Protein AF-A0A5W3ERK3-F1 (afdb_monomer)

Structure (mmCIF, N/CA/C/O backbone):
data_AF-A0A5W3ERK3-F1
#
_entry.id   AF-A0A5W3ERK3-F1
#
loop_
_atom_site.group_PDB
_atom_site.id
_atom_site.type_symbol
_atom_site.label_atom_id
_atom_site.label_alt_id
_atom_site.label_comp_id
_atom_site.label_asym_id
_atom_site.label_entity_id
_atom_site.label_seq_id
_atom_site.pdbx_PDB_ins_code
_atom_site.Cartn_x
_atom_site.Cartn_y
_atom_site.Cartn_z
_atom_site.occupancy
_atom_site.B_iso_or_equiv
_atom_site.auth_seq_id
_atom_site.auth_comp_id
_atom_site.auth_asym_id
_atom_site.auth_atom_id
_atom_site.pdbx_PDB_model_num
ATOM 1 N N . MET A 1 1 ? 2.664 -11.816 -20.663 1.00 46.38 1 MET A N 1
ATOM 2 C CA . MET A 1 1 ? 1.743 -10.684 -20.434 1.00 46.38 1 MET A CA 1
ATOM 3 C C . MET A 1 1 ? 2.120 -10.122 -19.079 1.00 46.38 1 MET A C 1
ATOM 5 O O . MET A 1 1 ? 1.835 -10.766 -18.084 1.00 46.38 1 MET A O 1
ATOM 9 N N . TYR A 1 2 ? 2.881 -9.030 -19.056 1.00 51.84 2 TYR A N 1
ATOM 10 C CA . TYR A 1 2 ? 3.338 -8.398 -17.817 1.00 51.84 2 TYR A CA 1
ATOM 11 C C . TYR A 1 2 ? 2.141 -7.726 -17.159 1.00 51.84 2 TYR A C 1
ATOM 13 O O . TYR A 1 2 ? 1.467 -6.927 -17.815 1.00 51.84 2 TYR A O 1
ATOM 21 N N . SER A 1 3 ? 1.826 -8.111 -15.928 1.00 57.41 3 SER A N 1
ATOM 22 C CA . SER A 1 3 ? 0.655 -7.596 -15.236 1.00 57.41 3 SER A CA 1
ATOM 23 C C . SER A 1 3 ? 0.984 -7.302 -13.787 1.00 57.41 3 SER A C 1
ATOM 25 O O . SER A 1 3 ? 1.585 -8.114 -13.093 1.00 57.41 3 SER A O 1
ATOM 27 N N . ILE A 1 4 ? 0.499 -6.154 -13.339 1.00 63.06 4 ILE A N 1
ATOM 28 C CA . ILE A 1 4 ? 0.464 -5.674 -11.954 1.00 63.06 4 ILE A CA 1
ATOM 29 C C . ILE A 1 4 ? -0.398 -6.586 -11.035 1.00 63.06 4 ILE A C 1
ATOM 31 O O . ILE A 1 4 ? -0.715 -6.223 -9.908 1.00 63.06 4 ILE A O 1
ATOM 35 N N . THR A 1 5 ? -0.833 -7.763 -11.501 1.00 55.50 5 THR A N 1
ATOM 36 C CA . THR A 1 5 ? -1.822 -8.623 -10.828 1.00 55.50 5 THR A CA 1
ATOM 37 C C . THR A 1 5 ? -1.377 -9.040 -9.426 1.00 55.50 5 THR A C 1
ATOM 39 O O . THR A 1 5 ? -2.213 -9.133 -8.527 1.00 55.50 5 THR A O 1
ATOM 42 N N . ASP A 1 6 ? -0.072 -9.243 -9.234 1.00 53.72 6 ASP A N 1
ATOM 43 C CA . ASP A 1 6 ? 0.513 -9.672 -7.957 1.00 53.72 6 ASP A CA 1
ATOM 44 C C . ASP A 1 6 ? 0.794 -8.486 -7.013 1.00 53.72 6 ASP A C 1
ATOM 46 O O . ASP A 1 6 ? 0.866 -8.655 -5.799 1.00 53.72 6 ASP A O 1
ATOM 50 N N . PHE A 1 7 ? 0.853 -7.260 -7.548 1.00 53.44 7 PHE A N 1
ATOM 51 C CA . PHE A 1 7 ? 1.154 -6.025 -6.808 1.00 53.44 7 PHE A CA 1
ATOM 52 C C . PHE A 1 7 ? 0.027 -5.585 -5.865 1.00 53.44 7 PHE A C 1
ATOM 54 O O . PHE A 1 7 ? 0.274 -4.869 -4.894 1.00 53.44 7 PHE A O 1
ATOM 61 N N . ILE A 1 8 ? -1.218 -5.987 -6.136 1.00 53.78 8 ILE A N 1
ATOM 62 C CA . ILE A 1 8 ? -2.397 -5.439 -5.445 1.00 53.78 8 ILE A CA 1
ATOM 63 C C . ILE A 1 8 ? -3.339 -6.491 -4.893 1.00 53.78 8 ILE A C 1
ATOM 65 O O . ILE A 1 8 ? -4.103 -6.188 -3.972 1.00 53.78 8 ILE A O 1
ATOM 69 N N . LYS A 1 9 ? -3.291 -7.725 -5.396 1.00 54.06 9 LYS A N 1
ATOM 70 C CA . LYS A 1 9 ? -4.244 -8.722 -4.937 1.00 54.06 9 LYS A CA 1
ATOM 71 C C . LYS A 1 9 ? -4.022 -9.074 -3.473 1.00 54.06 9 LYS A C 1
ATOM 73 O O . LYS A 1 9 ? -2.922 -9.109 -2.920 1.00 54.06 9 LYS A O 1
ATOM 78 N N . ASN A 1 10 ? -5.157 -9.247 -2.828 1.00 54.84 10 ASN A N 1
ATOM 79 C CA . ASN A 1 10 ? -5.267 -9.814 -1.512 1.00 54.84 10 ASN A CA 1
ATOM 80 C C . ASN A 1 10 ? -4.832 -11.274 -1.626 1.00 54.84 10 ASN A C 1
ATOM 82 O O . ASN A 1 10 ? -5.416 -12.029 -2.402 1.00 54.84 10 ASN A O 1
ATOM 86 N N . ALA A 1 11 ? -3.740 -11.619 -0.957 1.00 55.81 11 ALA A N 1
ATOM 87 C CA . ALA A 1 11 ? -3.369 -13.007 -0.793 1.00 55.81 11 ALA A CA 1
ATOM 88 C C . ALA A 1 11 ? -4.013 -13.490 0.503 1.00 55.81 11 ALA A C 1
ATOM 90 O O . ALA A 1 11 ? -3.927 -12.792 1.524 1.00 55.81 11 ALA A O 1
ATOM 91 N N . ASP A 1 12 ? -4.612 -14.679 0.448 1.00 62.78 12 ASP A N 1
ATOM 92 C CA . ASP A 1 12 ? -5.021 -15.404 1.643 1.00 62.78 12 ASP A CA 1
ATOM 93 C C . ASP A 1 12 ? -3.799 -15.510 2.556 1.00 62.78 12 ASP A C 1
ATOM 95 O O . ASP A 1 12 ? -2.796 -16.153 2.226 1.00 62.78 12 ASP A O 1
ATOM 99 N N . PHE A 1 13 ? -3.847 -14.803 3.682 1.00 67.31 13 PHE A N 1
ATOM 100 C CA . PHE A 1 13 ? -2.730 -14.768 4.607 1.00 67.31 13 PHE A CA 1
ATOM 101 C C . PHE A 1 13 ? -2.932 -15.860 5.643 1.00 67.31 13 PHE A C 1
ATOM 103 O O . PHE A 1 13 ? -3.760 -15.739 6.546 1.00 67.31 13 PHE A O 1
ATOM 110 N N . LEU A 1 14 ? -2.171 -16.942 5.505 1.00 69.81 14 LEU A N 1
ATOM 111 C CA . LEU A 1 14 ? -2.187 -18.024 6.477 1.00 69.81 14 LEU A CA 1
ATOM 112 C C . LEU A 1 14 ? -1.533 -17.545 7.772 1.00 69.81 14 LEU A C 1
ATOM 114 O O . LEU A 1 14 ? -0.328 -17.295 7.825 1.00 69.81 14 LEU A O 1
ATOM 118 N N . LEU A 1 15 ? -2.348 -17.412 8.816 1.00 74.75 15 LEU A N 1
ATOM 119 C CA . LEU A 1 15 ? -1.872 -17.049 10.140 1.00 74.75 15 LEU A CA 1
ATOM 120 C C . LEU A 1 15 ? -1.020 -18.189 10.730 1.00 74.75 15 LEU A C 1
ATOM 122 O O . LEU A 1 15 ? -1.489 -19.330 10.782 1.00 74.75 15 LEU A O 1
ATOM 126 N N . PRO A 1 16 ? 0.209 -17.902 11.197 1.00 77.50 16 PRO A N 1
ATOM 127 C CA . PRO A 1 16 ? 1.010 -18.834 11.985 1.00 77.50 16 PRO A CA 1
ATOM 128 C C . PRO A 1 16 ? 0.266 -19.288 13.243 1.00 77.50 16 PRO A C 1
ATOM 130 O O . PRO A 1 16 ? -0.609 -18.586 13.745 1.00 77.50 16 PRO A O 1
ATOM 133 N N . SER A 1 17 ? 0.613 -20.447 13.796 1.00 77.19 17 SER A N 1
ATOM 134 C CA . SER A 1 17 ? -0.048 -20.985 14.997 1.00 77.19 17 SER A CA 1
ATOM 135 C C . SER A 1 17 ? 0.172 -20.153 16.270 1.00 77.19 17 SER A C 1
ATOM 137 O O . SER A 1 17 ? -0.597 -20.281 17.215 1.00 77.19 17 SER A O 1
ATOM 139 N N . ASP A 1 18 ? 1.209 -19.321 16.304 1.00 80.38 18 ASP A N 1
ATOM 140 C CA . ASP A 1 18 ? 1.689 -18.527 17.443 1.00 80.38 18 ASP A CA 1
ATOM 141 C C . ASP A 1 18 ? 1.282 -17.041 17.386 1.00 80.38 18 ASP A C 1
ATOM 143 O O . ASP A 1 18 ? 1.867 -16.195 18.062 1.00 80.38 18 ASP A O 1
ATOM 147 N N . HIS A 1 19 ? 0.247 -16.716 16.608 1.00 83.69 19 HIS A N 1
ATOM 148 C CA . HIS A 1 19 ? -0.245 -15.349 16.465 1.00 83.69 19 HIS A CA 1
ATOM 149 C C . HIS A 1 19 ? -1.108 -14.871 17.649 1.00 83.69 19 HIS A C 1
ATOM 151 O O . HIS A 1 19 ? -1.789 -15.647 18.318 1.00 83.69 19 HIS A O 1
ATOM 157 N N . GLU A 1 20 ? -1.154 -13.553 17.855 1.00 85.00 20 GLU A N 1
ATOM 158 C CA . GLU A 1 20 ? -2.047 -12.887 18.807 1.00 85.00 20 GLU A CA 1
ATOM 159 C C . GLU A 1 20 ? -2.922 -11.850 18.096 1.00 85.00 20 GLU A C 1
ATOM 161 O O . GLU A 1 20 ? -2.415 -10.955 17.419 1.00 85.00 20 GLU A O 1
ATOM 166 N N . VAL A 1 21 ? -4.242 -11.927 18.285 1.00 85.75 21 VAL A N 1
ATOM 167 C CA . VAL A 1 21 ? -5.180 -10.891 17.827 1.00 85.75 21 VAL A CA 1
ATOM 168 C C . VAL A 1 21 ? -5.218 -9.767 18.860 1.00 85.75 21 VAL A C 1
ATOM 170 O O . VAL A 1 21 ? -5.701 -9.959 19.971 1.00 85.75 21 VAL A O 1
ATOM 173 N N . LEU A 1 22 ? -4.727 -8.585 18.490 1.00 83.25 22 LEU A N 1
ATOM 174 C CA . LEU A 1 22 ? -4.632 -7.435 19.398 1.00 83.25 22 LEU A CA 1
ATOM 175 C C . LEU A 1 22 ? -5.929 -6.626 19.458 1.00 83.25 22 LEU A C 1
ATOM 177 O O . LEU A 1 22 ? -6.299 -6.087 20.497 1.00 83.25 22 LEU A O 1
ATOM 181 N N . ALA A 1 23 ? -6.611 -6.520 18.322 1.00 84.25 23 ALA A N 1
ATOM 182 C CA . ALA A 1 23 ? -7.907 -5.876 18.199 1.00 84.25 23 ALA A CA 1
ATOM 183 C C . ALA A 1 23 ? -8.637 -6.448 16.985 1.00 84.25 23 ALA A C 1
ATOM 185 O O . ALA A 1 23 ? -8.012 -6.823 15.991 1.00 84.25 23 ALA A O 1
ATOM 186 N N . SER A 1 24 ? -9.963 -6.468 17.056 1.00 87.31 24 SER A N 1
ATOM 187 C CA . SER A 1 24 ? -10.825 -6.840 15.939 1.00 87.31 24 SER A CA 1
ATOM 188 C C . SER A 1 24 ? -12.071 -5.964 15.882 1.00 87.31 24 SER A C 1
ATOM 190 O O . SER A 1 24 ? -12.480 -5.356 16.878 1.00 87.31 24 SER A O 1
ATOM 192 N N . ASP A 1 25 ? -12.671 -5.877 14.704 1.00 82.25 25 ASP A N 1
ATOM 193 C CA . ASP A 1 25 ? -13.931 -5.214 14.432 1.00 82.25 25 ASP A CA 1
ATOM 194 C C . ASP A 1 25 ? -14.915 -6.210 13.795 1.00 82.25 25 ASP A C 1
ATOM 196 O O . ASP A 1 25 ? -14.694 -6.655 12.669 1.00 82.25 25 ASP A O 1
ATOM 200 N N . PRO A 1 26 ? -16.005 -6.577 14.493 1.00 75.56 26 PRO A N 1
ATOM 201 C CA . PRO A 1 26 ? -16.922 -7.611 14.019 1.00 75.56 26 PRO A CA 1
ATOM 202 C C . PRO A 1 26 ? -17.819 -7.151 12.863 1.00 75.56 26 PRO A C 1
ATOM 204 O O . PRO A 1 26 ? -18.415 -7.990 12.198 1.00 75.56 26 PRO A O 1
ATOM 207 N N . LEU A 1 27 ? -17.948 -5.840 12.625 1.00 75.44 27 LEU A N 1
ATOM 208 C CA . LEU A 1 27 ? -18.780 -5.309 11.543 1.00 75.44 27 LEU A CA 1
ATOM 209 C C . LEU A 1 27 ? -18.130 -5.539 10.173 1.00 75.44 27 LEU A C 1
ATOM 211 O O . LEU A 1 27 ? -18.826 -5.733 9.181 1.00 75.44 27 LEU A O 1
ATOM 215 N N . THR A 1 28 ? -16.802 -5.494 10.129 1.00 73.25 28 THR A N 1
ATOM 216 C CA . THR A 1 28 ? -16.007 -5.524 8.893 1.00 73.25 28 THR A CA 1
ATOM 217 C C . THR A 1 28 ? -15.089 -6.737 8.791 1.00 73.25 28 THR A C 1
ATOM 219 O O . THR A 1 28 ? -14.350 -6.855 7.817 1.00 73.25 28 THR A O 1
ATOM 222 N N . ASP A 1 29 ? -15.106 -7.608 9.805 1.00 82.19 29 ASP A N 1
ATOM 223 C CA . ASP A 1 29 ? -14.135 -8.692 9.990 1.00 82.19 29 ASP A CA 1
ATOM 224 C C . ASP A 1 29 ? -12.680 -8.197 9.865 1.00 82.19 29 ASP A C 1
ATOM 226 O O . ASP A 1 29 ? -11.800 -8.859 9.311 1.00 82.19 29 ASP A O 1
ATOM 230 N N . ALA A 1 30 ? -12.437 -6.965 10.326 1.00 83.25 30 ALA A N 1
ATOM 231 C CA . ALA A 1 30 ? -11.112 -6.372 10.343 1.00 83.25 30 ALA A CA 1
ATOM 232 C C . 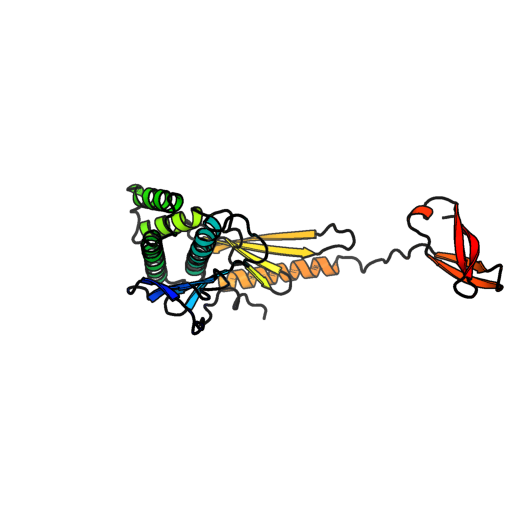ALA A 1 30 ? -10.394 -6.759 11.634 1.00 83.25 30 ALA A C 1
ATOM 234 O O . ALA A 1 30 ? -10.952 -6.641 12.722 1.00 83.25 30 ALA A O 1
ATOM 235 N N . ALA A 1 31 ? -9.140 -7.180 11.546 1.00 84.81 31 ALA A N 1
ATOM 236 C CA . ALA A 1 31 ? -8.340 -7.545 12.704 1.00 84.81 31 ALA A CA 1
ATOM 237 C C . ALA A 1 31 ? -6.901 -7.074 12.545 1.00 84.81 31 ALA A C 1
ATOM 239 O O . ALA A 1 31 ? -6.377 -6.985 11.436 1.00 84.81 31 ALA A O 1
ATOM 240 N N . ILE A 1 32 ? -6.244 -6.800 13.666 1.00 82.94 32 ILE A N 1
ATOM 241 C CA . ILE A 1 32 ? -4.799 -6.611 13.707 1.00 82.94 32 ILE A CA 1
ATOM 242 C C . ILE A 1 32 ? -4.168 -7.716 14.523 1.00 82.94 32 ILE A C 1
ATOM 244 O O . ILE A 1 32 ? -4.570 -8.004 15.653 1.00 82.94 32 ILE A O 1
ATOM 248 N N . VAL A 1 33 ? -3.186 -8.350 13.907 1.00 85.06 33 VAL A N 1
ATOM 249 C CA . VAL A 1 33 ? -2.579 -9.570 14.405 1.00 85.06 33 VAL A CA 1
ATOM 250 C C . VAL A 1 33 ? -1.082 -9.356 14.549 1.00 85.06 33 VAL A C 1
ATOM 252 O O . VAL A 1 33 ? -0.443 -8.805 13.654 1.00 85.06 33 VAL A O 1
ATOM 255 N N . GLN A 1 34 ? -0.523 -9.792 15.671 1.00 83.12 34 GLN A N 1
ATOM 256 C CA . GLN A 1 34 ? 0.913 -9.905 15.885 1.00 83.12 34 GLN A CA 1
ATOM 257 C C . GLN A 1 34 ? 1.345 -11.347 15.581 1.00 83.12 34 GLN A C 1
ATOM 259 O O . GLN A 1 34 ? 0.763 -12.274 16.135 1.00 83.12 34 GLN A O 1
ATOM 264 N N . LEU A 1 35 ? 2.328 -11.546 14.693 1.00 76.12 35 LEU A N 1
ATOM 265 C CA . LEU A 1 35 ? 2.707 -12.891 14.211 1.00 76.12 35 LEU A CA 1
ATOM 266 C C . LEU A 1 35 ? 3.769 -13.607 15.051 1.00 76.12 35 LEU A C 1
ATOM 268 O O . LEU A 1 35 ? 3.880 -14.817 14.947 1.00 76.12 35 LEU A O 1
ATOM 272 N N . ASP A 1 36 ? 4.572 -12.875 15.819 1.00 70.75 36 ASP A N 1
ATOM 273 C CA . ASP A 1 36 ? 5.649 -13.431 16.641 1.00 70.75 36 ASP A CA 1
ATOM 274 C C . ASP A 1 36 ? 5.751 -12.582 17.917 1.00 70.75 36 ASP A C 1
ATOM 276 O O . ASP A 1 36 ? 5.974 -11.363 17.871 1.00 70.75 36 ASP A O 1
ATOM 280 N N . ARG A 1 37 ? 5.490 -13.199 19.072 1.00 62.81 37 ARG A N 1
ATOM 281 C CA . ARG A 1 37 ? 5.573 -12.516 20.372 1.00 62.81 37 ARG A CA 1
ATOM 282 C C . ARG A 1 37 ? 7.015 -12.291 20.822 1.00 62.81 37 ARG A C 1
ATOM 284 O O . ARG A 1 37 ? 7.266 -11.310 21.521 1.00 62.81 37 ARG A O 1
ATOM 291 N N . ASP A 1 38 ? 7.945 -13.136 20.383 1.00 58.03 38 ASP A N 1
ATOM 292 C CA . ASP A 1 38 ? 9.239 -13.309 21.038 1.00 58.03 38 ASP A CA 1
ATOM 293 C C . ASP A 1 38 ? 10.419 -12.734 20.242 1.00 58.03 38 ASP A C 1
ATOM 295 O O . ASP A 1 38 ? 11.439 -12.406 20.851 1.00 58.03 38 ASP A O 1
ATOM 299 N N . LYS A 1 39 ? 10.332 -12.590 18.905 1.00 51.41 39 LYS A N 1
ATOM 300 C CA . LYS A 1 39 ? 11.511 -12.192 18.096 1.00 51.41 39 LYS A CA 1
ATOM 301 C C . LYS A 1 39 ? 11.284 -11.157 16.999 1.00 51.41 39 LYS A C 1
ATOM 303 O O . LYS A 1 39 ? 12.241 -10.483 16.617 1.00 51.41 39 LYS A O 1
ATOM 308 N N . ARG A 1 40 ? 10.063 -10.969 16.489 1.00 57.16 40 ARG A N 1
ATOM 309 C CA . ARG A 1 40 ? 9.784 -9.964 15.445 1.00 57.16 40 ARG A CA 1
ATOM 310 C C . ARG A 1 40 ? 8.482 -9.230 15.702 1.00 57.16 40 ARG A C 1
ATOM 312 O O . ARG A 1 40 ? 7.419 -9.827 15.799 1.00 57.16 40 ARG A O 1
ATOM 319 N N . ARG A 1 41 ? 8.542 -7.896 15.711 1.00 66.25 41 ARG A N 1
ATOM 320 C CA . ARG A 1 41 ? 7.360 -7.020 15.782 1.00 66.25 41 ARG A CA 1
ATOM 321 C C . ARG A 1 41 ? 6.663 -6.965 14.428 1.00 66.25 41 ARG A C 1
ATOM 323 O O . ARG A 1 41 ? 6.672 -5.934 13.758 1.00 66.25 41 ARG A O 1
ATOM 330 N N . THR A 1 42 ? 6.120 -8.106 14.020 1.00 73.19 42 THR A N 1
ATOM 331 C CA . THR A 1 42 ? 5.416 -8.246 12.754 1.00 73.19 42 THR A CA 1
ATOM 332 C C . THR A 1 42 ? 3.927 -8.099 12.989 1.00 73.19 42 THR A C 1
ATOM 334 O O . THR A 1 42 ? 3.332 -8.919 13.688 1.00 73.19 42 THR A O 1
ATOM 337 N N . TYR A 1 43 ? 3.343 -7.057 12.405 1.00 78.12 43 TYR A N 1
ATOM 338 C CA . TYR A 1 43 ? 1.915 -6.776 12.494 1.00 78.12 43 TYR A CA 1
ATOM 339 C C . TYR A 1 43 ? 1.261 -6.960 11.136 1.00 78.12 43 TYR A C 1
ATOM 341 O O . TYR A 1 43 ? 1.790 -6.497 10.121 1.00 78.12 43 TYR A O 1
ATOM 349 N N . VAL A 1 44 ? 0.090 -7.589 11.146 1.00 78.69 44 VAL A N 1
ATOM 350 C CA . VAL A 1 44 ? -0.757 -7.770 9.971 1.00 78.69 44 VAL A CA 1
ATOM 351 C C . VAL A 1 44 ? -2.108 -7.143 10.227 1.00 78.69 44 VAL A C 1
ATOM 353 O O . VAL A 1 44 ? -2.716 -7.407 11.259 1.00 78.69 44 VAL A O 1
ATOM 356 N N . VAL A 1 45 ? -2.590 -6.348 9.280 1.00 79.69 45 VAL A N 1
ATOM 357 C CA . VAL A 1 45 ? -3.990 -5.929 9.232 1.00 79.69 45 VAL A CA 1
ATOM 358 C C . VAL A 1 45 ? -4.718 -6.847 8.266 1.00 79.69 45 VAL A C 1
ATOM 360 O O . VAL A 1 45 ? -4.402 -6.881 7.073 1.00 79.69 45 VAL A O 1
ATOM 363 N N . LEU A 1 46 ? -5.674 -7.587 8.809 1.00 81.62 46 LEU A N 1
ATOM 364 C CA . LEU A 1 46 ? -6.587 -8.447 8.082 1.00 81.62 46 LEU A CA 1
ATOM 365 C C . LEU A 1 46 ? -7.938 -7.755 7.932 1.00 81.62 46 LEU A C 1
ATOM 367 O O . LEU A 1 46 ? -8.360 -7.042 8.838 1.00 81.62 46 LEU A O 1
ATOM 371 N N . VAL A 1 47 ? -8.611 -7.975 6.809 1.00 79.44 47 VAL A N 1
ATOM 372 C CA . VAL A 1 47 ? -10.025 -7.627 6.611 1.00 79.44 47 VAL A CA 1
ATOM 373 C C . VAL A 1 47 ? -10.657 -8.748 5.800 1.00 79.44 47 VAL A C 1
ATOM 375 O O . VAL A 1 47 ? -10.141 -9.064 4.728 1.00 79.44 47 VAL A O 1
ATOM 378 N N . GLU A 1 48 ? -11.732 -9.364 6.295 1.00 79.38 48 GLU A N 1
ATOM 379 C CA . GLU A 1 48 ? -12.372 -10.526 5.647 1.00 79.38 48 GLU A CA 1
ATOM 380 C C . GLU A 1 48 ? -11.354 -11.657 5.351 1.00 79.38 48 GLU A C 1
ATOM 382 O O . GLU A 1 48 ? -11.316 -12.221 4.256 1.00 79.38 48 GLU A O 1
ATOM 387 N N . GLY A 1 49 ? -10.441 -11.926 6.294 1.00 71.56 49 GLY A N 1
ATOM 388 C CA . GLY A 1 49 ? -9.372 -12.931 6.153 1.00 71.56 49 GLY A CA 1
ATOM 389 C C . GLY A 1 49 ? -8.220 -12.570 5.197 1.00 71.56 49 GLY A C 1
ATOM 390 O O . GLY A 1 49 ? -7.269 -13.338 5.062 1.00 71.56 49 GLY A O 1
ATOM 391 N N . GLN A 1 50 ? -8.258 -11.399 4.559 1.00 77.50 50 GLN A N 1
ATOM 392 C CA . GLN A 1 50 ? -7.251 -10.957 3.591 1.00 77.50 50 GLN A CA 1
ATOM 393 C C . GLN A 1 50 ? -6.230 -10.000 4.206 1.00 77.50 50 GLN A C 1
ATOM 395 O O . GLN A 1 50 ? -6.609 -9.091 4.942 1.00 77.50 50 GLN A O 1
ATOM 400 N N . SER A 1 51 ? -4.945 -10.123 3.852 1.00 77.31 51 SER A N 1
ATOM 401 C CA . SER A 1 51 ? -3.916 -9.176 4.312 1.00 77.31 51 SER A CA 1
ATOM 402 C C . SER A 1 51 ? -3.901 -7.878 3.503 1.00 77.31 51 SER A C 1
ATOM 404 O O . SER A 1 51 ? -3.598 -7.851 2.300 1.00 77.31 51 SER A O 1
ATOM 406 N N . TYR A 1 52 ? -4.173 -6.775 4.204 1.00 70.62 52 TYR A N 1
ATOM 407 C CA . TYR A 1 52 ? -4.138 -5.422 3.655 1.00 70.62 52 TYR A CA 1
ATOM 408 C C . TYR A 1 52 ? -2.901 -4.628 4.080 1.00 70.62 52 TYR A C 1
ATOM 410 O O . TYR A 1 52 ? -2.483 -3.721 3.364 1.00 70.62 52 TYR A O 1
ATOM 418 N N . GLY A 1 53 ? -2.269 -4.982 5.196 1.00 67.12 53 GLY A N 1
ATOM 419 C CA . GLY A 1 53 ? -1.039 -4.341 5.649 1.00 67.12 53 GLY A CA 1
ATOM 420 C C . GLY A 1 53 ? -0.149 -5.325 6.383 1.00 67.12 53 GLY A C 1
ATOM 421 O O . GLY A 1 53 ? -0.631 -6.056 7.238 1.00 67.12 53 GLY A O 1
ATOM 422 N N . LEU A 1 54 ? 1.140 -5.327 6.057 1.00 65.31 54 LEU A N 1
ATOM 423 C CA . LEU A 1 54 ? 2.179 -6.087 6.744 1.00 65.31 54 LEU A CA 1
ATOM 424 C C . LEU A 1 54 ? 3.334 -5.134 7.043 1.00 65.31 54 LEU A C 1
ATOM 426 O O . LEU A 1 54 ? 3.749 -4.357 6.180 1.00 65.31 54 LEU A O 1
ATOM 430 N N . SER A 1 55 ? 3.850 -5.192 8.261 1.00 67.62 55 SER A N 1
ATOM 431 C CA . SER A 1 55 ? 5.049 -4.463 8.662 1.00 67.62 55 SER A CA 1
ATOM 432 C C . SER A 1 55 ? 5.867 -5.356 9.575 1.00 67.62 55 SER A C 1
ATOM 434 O O . SER A 1 55 ? 5.312 -5.904 10.525 1.00 67.62 55 SER A O 1
ATOM 436 N N . SER A 1 56 ? 7.158 -5.508 9.285 1.00 57.72 56 SER A N 1
ATOM 437 C CA . SER A 1 56 ? 8.117 -6.253 10.103 1.00 57.72 56 SER A CA 1
ATOM 438 C C . SER A 1 56 ? 9.362 -5.406 10.330 1.00 57.72 56 SER A C 1
ATOM 440 O O . SER A 1 56 ? 9.900 -4.846 9.374 1.00 57.72 56 SER A O 1
ATOM 442 N N . TYR A 1 57 ? 9.850 -5.367 11.567 1.00 54.03 57 TYR A N 1
ATOM 443 C CA . TYR A 1 57 ? 11.167 -4.826 11.900 1.00 54.03 57 TYR A CA 1
ATOM 444 C C . TYR A 1 57 ? 12.066 -5.943 12.422 1.00 54.03 57 TYR A C 1
ATOM 446 O O . TYR A 1 57 ? 11.649 -6.725 13.281 1.00 54.03 57 TYR A O 1
ATOM 454 N N . ASP A 1 58 ? 13.290 -5.995 11.898 1.00 46.66 58 ASP A N 1
ATOM 455 C CA . ASP A 1 58 ? 14.356 -6.835 12.431 1.00 46.66 58 ASP A CA 1
ATOM 456 C C . ASP A 1 58 ? 14.976 -6.149 13.657 1.00 46.66 58 ASP A C 1
ATOM 458 O O . ASP A 1 58 ? 15.349 -4.974 13.599 1.00 46.66 58 ASP A O 1
ATOM 462 N N . LEU A 1 59 ? 15.040 -6.866 14.779 1.00 42.84 59 LEU A N 1
ATOM 463 C CA . LEU A 1 59 ? 15.618 -6.361 16.024 1.00 42.84 59 LEU A CA 1
ATOM 464 C C . LEU A 1 59 ? 17.154 -6.346 15.980 1.00 42.84 59 LEU A C 1
ATOM 466 O O . LEU A 1 59 ? 17.758 -5.622 16.768 1.00 42.84 59 LEU A O 1
ATOM 470 N N . GLU A 1 60 ? 17.793 -7.084 15.062 1.00 42.03 60 GLU A N 1
ATOM 471 C CA . GLU A 1 60 ? 19.255 -7.247 15.064 1.00 42.03 60 GLU A CA 1
ATOM 472 C C . GLU A 1 60 ? 20.036 -5.972 14.695 1.00 42.03 60 GLU A C 1
ATOM 474 O O . GLU A 1 60 ? 21.211 -5.863 15.039 1.00 42.03 60 GLU A O 1
ATOM 479 N N . GLN A 1 61 ? 19.419 -4.976 14.042 1.00 39.41 61 GLN A N 1
ATOM 480 C CA . GLN A 1 61 ? 20.152 -3.788 13.574 1.00 39.41 61 GLN A CA 1
ATOM 481 C C . GLN A 1 61 ? 20.018 -2.516 14.420 1.00 39.41 61 GLN A C 1
ATOM 483 O O . GLN A 1 61 ? 20.803 -1.593 14.196 1.00 39.41 61 GLN A O 1
ATOM 488 N N . GLN A 1 62 ? 19.093 -2.400 15.382 1.00 39.41 62 GLN A N 1
ATOM 489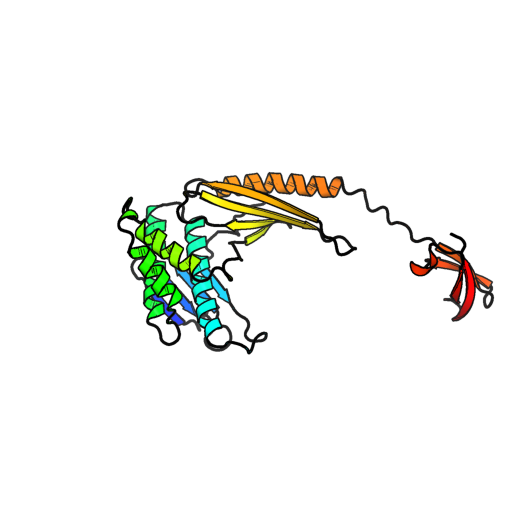 C CA . GLN A 1 62 ? 18.928 -1.138 16.127 1.00 39.41 62 GLN A CA 1
ATOM 490 C C . GLN A 1 62 ? 18.431 -1.331 17.571 1.00 39.41 62 GLN A C 1
ATOM 492 O O . GLN A 1 62 ? 17.243 -1.233 17.860 1.00 39.41 62 GLN A O 1
ATOM 497 N N . GLU A 1 63 ? 19.369 -1.473 18.513 1.00 39.53 63 GLU A N 1
ATOM 498 C CA . GLU A 1 63 ? 19.114 -1.418 19.968 1.00 39.53 63 GLU A CA 1
ATOM 499 C C . GLU A 1 63 ? 18.725 -0.016 20.489 1.00 39.53 63 GLU A C 1
ATOM 501 O O . GLU A 1 63 ? 18.415 0.162 21.668 1.00 39.53 63 GLU A O 1
ATOM 506 N N . ARG A 1 64 ? 18.711 1.018 19.638 1.00 39.62 64 ARG A N 1
ATOM 507 C CA . ARG A 1 64 ? 18.215 2.348 20.016 1.00 39.62 64 ARG A CA 1
ATOM 508 C C . ARG A 1 64 ? 16.718 2.430 19.692 1.00 39.62 64 ARG A C 1
ATOM 510 O O . ARG A 1 64 ? 16.342 2.279 18.538 1.00 39.62 64 ARG A O 1
ATOM 517 N N . PHE A 1 65 ? 15.896 2.736 20.702 1.00 41.06 65 PHE A N 1
ATOM 518 C CA . PHE A 1 65 ? 14.453 3.064 20.620 1.00 41.06 65 PHE A CA 1
ATOM 519 C C . PHE A 1 65 ? 13.455 1.888 20.679 1.00 41.06 65 PHE A C 1
ATOM 521 O O . PHE A 1 65 ? 12.568 1.737 19.843 1.00 41.06 65 PHE A O 1
ATOM 528 N N . LEU A 1 66 ? 13.528 1.078 21.737 1.00 47.69 66 LEU A N 1
ATOM 529 C CA . LEU A 1 66 ? 12.658 -0.088 21.930 1.00 47.69 66 LEU A CA 1
ATOM 530 C C . LEU A 1 66 ? 11.146 0.204 22.052 1.00 47.69 66 LEU A C 1
ATOM 532 O O . LEU A 1 66 ? 10.381 -0.730 21.852 1.00 47.69 66 LEU A O 1
ATOM 536 N N . ASP A 1 67 ? 10.666 1.423 22.318 1.00 53.88 67 ASP A N 1
ATOM 537 C CA . ASP A 1 67 ? 9.216 1.668 22.512 1.00 53.88 67 ASP A CA 1
ATOM 538 C C . ASP A 1 67 ? 8.541 2.376 21.314 1.00 53.88 67 ASP A C 1
ATOM 540 O O . ASP A 1 67 ? 7.547 1.894 20.765 1.00 53.88 67 ASP A O 1
ATOM 544 N N . GLU A 1 68 ? 9.162 3.439 20.787 1.00 58.50 68 GLU A N 1
ATOM 545 C CA . GLU A 1 68 ? 8.747 4.122 19.544 1.00 58.50 68 GLU A CA 1
ATOM 546 C C . GLU A 1 68 ? 8.667 3.155 18.344 1.00 58.50 68 GLU A C 1
ATOM 548 O O . GLU A 1 68 ? 7.743 3.237 17.529 1.00 58.50 68 GLU A O 1
ATOM 553 N N . ASN A 1 69 ? 9.566 2.166 18.270 1.00 65.31 69 ASN A N 1
ATOM 554 C CA . ASN A 1 69 ? 9.604 1.202 17.167 1.00 65.31 69 ASN A CA 1
ATOM 555 C C . ASN A 1 69 ? 8.381 0.261 17.147 1.00 65.31 69 ASN A C 1
ATOM 557 O O . ASN A 1 69 ? 7.991 -0.209 16.076 1.00 65.31 69 ASN A O 1
ATOM 561 N N . ARG A 1 70 ? 7.733 -0.014 18.298 1.00 69.75 70 ARG A N 1
ATOM 562 C CA . ARG A 1 70 ? 6.539 -0.889 18.365 1.00 69.75 70 ARG A CA 1
ATOM 563 C C . ARG A 1 70 ? 5.338 -0.198 17.739 1.00 69.75 70 ARG A C 1
ATOM 565 O O . ARG A 1 70 ? 4.706 -0.748 16.838 1.00 69.75 70 ARG A O 1
ATOM 572 N N . LYS A 1 71 ? 5.081 1.028 18.197 1.00 73.81 71 LYS A N 1
ATOM 573 C CA . LYS A 1 71 ? 4.012 1.899 17.700 1.00 73.81 71 LYS A CA 1
ATOM 574 C C . LYS A 1 71 ? 4.214 2.177 16.216 1.00 73.81 71 LYS A C 1
ATOM 576 O O . LYS A 1 71 ? 3.294 1.978 15.433 1.00 73.81 71 LYS A O 1
ATOM 581 N N . THR A 1 72 ? 5.436 2.526 15.820 1.00 74.06 72 THR A N 1
ATOM 582 C CA . 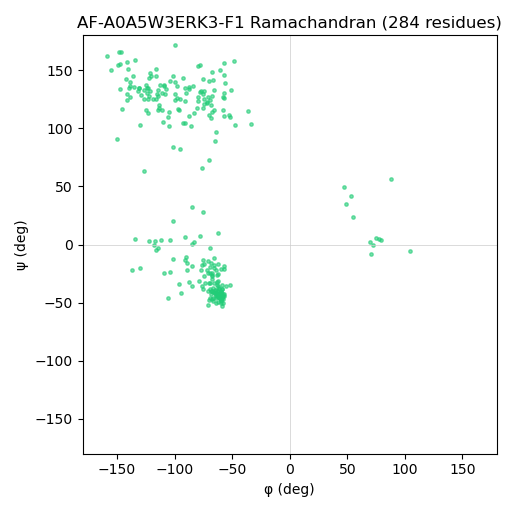THR A 1 72 ? 5.787 2.797 14.419 1.00 74.06 72 THR A CA 1
ATOM 583 C C . THR A 1 72 ? 5.506 1.600 13.512 1.00 74.06 72 THR A C 1
ATOM 585 O O . THR A 1 72 ? 4.861 1.756 12.478 1.00 74.06 72 THR A O 1
ATOM 588 N N . SER A 1 73 ? 5.922 0.393 13.909 1.00 74.38 73 SER A N 1
ATOM 589 C CA . SER A 1 73 ? 5.691 -0.823 13.114 1.00 74.38 73 SER A CA 1
ATOM 590 C C . SER A 1 73 ? 4.200 -1.098 12.909 1.00 74.38 73 SER A C 1
ATOM 592 O O . SER A 1 73 ? 3.770 -1.386 11.793 1.00 74.38 73 SER A O 1
ATOM 594 N N . MET A 1 74 ? 3.409 -0.969 13.973 1.00 77.50 74 MET A N 1
ATOM 595 C CA . MET A 1 74 ? 1.972 -1.221 13.950 1.00 77.50 74 MET A CA 1
ATOM 596 C C . MET A 1 74 ? 1.209 -0.155 13.152 1.00 77.50 74 MET A C 1
ATOM 598 O O . MET A 1 74 ? 0.419 -0.494 12.273 1.00 77.50 74 MET A O 1
ATOM 602 N N . TYR A 1 75 ? 1.473 1.132 13.393 1.00 78.56 75 TYR A N 1
ATOM 603 C CA . TYR A 1 75 ? 0.834 2.211 12.636 1.00 78.56 75 TYR A CA 1
ATOM 604 C C . TYR A 1 75 ? 1.284 2.233 11.167 1.00 78.56 75 TYR A C 1
ATOM 606 O O . TYR A 1 75 ? 0.496 2.612 10.304 1.00 78.56 75 TYR A O 1
ATOM 614 N N . SER A 1 76 ? 2.485 1.735 10.849 1.00 75.88 76 SER A N 1
ATOM 615 C CA . SER A 1 76 ? 2.915 1.462 9.469 1.00 75.88 76 SER A CA 1
ATOM 616 C C . SER A 1 76 ? 2.056 0.375 8.808 1.00 75.88 76 SER A C 1
ATOM 618 O O . SER A 1 76 ? 1.600 0.565 7.679 1.00 75.88 76 SER A O 1
ATOM 620 N N . ALA A 1 77 ? 1.749 -0.726 9.507 1.00 77.44 77 ALA A N 1
ATOM 621 C CA . ALA A 1 77 ? 0.843 -1.755 8.986 1.00 77.44 77 ALA A CA 1
ATOM 622 C C . ALA A 1 77 ? -0.570 -1.195 8.730 1.00 77.44 77 ALA A C 1
ATOM 624 O O . ALA A 1 77 ? -1.141 -1.444 7.669 1.00 77.44 77 ALA A O 1
ATOM 625 N N . ILE A 1 78 ? -1.097 -0.380 9.651 1.00 80.88 78 ILE A N 1
ATOM 626 C CA . ILE A 1 78 ? -2.396 0.301 9.501 1.00 80.88 78 ILE A CA 1
ATOM 627 C C . ILE A 1 78 ? -2.380 1.259 8.308 1.00 80.88 78 ILE A C 1
ATOM 629 O O . ILE A 1 78 ? -3.258 1.190 7.455 1.00 80.88 78 ILE A O 1
ATOM 633 N N . SER A 1 79 ? -1.363 2.113 8.201 1.00 77.94 79 SER A N 1
ATOM 634 C CA . SER A 1 79 ? -1.211 3.066 7.097 1.00 77.94 79 SER A CA 1
ATOM 635 C C . SER A 1 79 ? -1.164 2.367 5.730 1.00 77.94 79 SER A C 1
ATOM 637 O O . SER A 1 79 ? -1.878 2.752 4.801 1.00 77.94 79 SER A O 1
ATOM 639 N N . ARG A 1 80 ? -0.404 1.267 5.621 1.00 76.38 80 ARG A N 1
ATOM 640 C CA . ARG A 1 80 ? -0.362 0.426 4.412 1.00 76.38 80 ARG A CA 1
ATOM 641 C C . ARG A 1 80 ? -1.722 -0.184 4.093 1.00 76.38 80 ARG A C 1
ATOM 643 O O . ARG A 1 80 ? -2.124 -0.157 2.932 1.00 76.38 80 ARG A O 1
ATOM 650 N N . ALA A 1 81 ? -2.438 -0.669 5.107 1.00 79.69 81 ALA A N 1
ATOM 651 C CA . ALA A 1 81 ? -3.782 -1.207 4.938 1.00 79.69 81 ALA A CA 1
ATOM 652 C C . ALA A 1 81 ? -4.760 -0.162 4.404 1.00 79.69 81 ALA A C 1
ATOM 654 O O . ALA A 1 81 ? -5.469 -0.437 3.440 1.00 79.69 81 ALA A O 1
ATOM 655 N N . LEU A 1 82 ? -4.737 1.057 4.948 1.00 82.56 82 LEU A N 1
ATOM 656 C CA . LEU A 1 82 ? -5.559 2.166 4.463 1.00 82.56 82 LEU A CA 1
ATOM 657 C C . LEU A 1 82 ? -5.258 2.485 2.988 1.00 82.56 82 LEU A C 1
ATOM 659 O O . LEU A 1 82 ? -6.182 2.579 2.179 1.00 82.56 82 LEU A O 1
ATOM 663 N N . CYS A 1 83 ? -3.980 2.572 2.604 1.00 78.56 83 CYS A N 1
ATOM 664 C CA . CYS A 1 83 ? -3.584 2.772 1.206 1.00 78.56 83 CYS A CA 1
ATOM 665 C C . CYS A 1 83 ? -4.042 1.624 0.294 1.00 78.56 83 CYS A C 1
ATOM 667 O O . CYS A 1 83 ? -4.575 1.869 -0.790 1.00 78.56 83 CYS A O 1
ATOM 669 N N . LYS A 1 84 ? -3.862 0.369 0.726 1.00 79.56 84 LYS A N 1
ATOM 670 C CA . LYS A 1 84 ? -4.232 -0.807 -0.069 1.00 79.56 84 LYS A CA 1
ATOM 671 C C . LYS A 1 84 ? -5.740 -0.903 -0.241 1.00 79.56 84 LYS A C 1
ATOM 673 O O . LYS A 1 84 ? -6.191 -1.150 -1.353 1.00 79.56 84 LYS A O 1
ATOM 678 N N . VAL A 1 85 ? -6.527 -0.618 0.793 1.00 82.50 85 VAL A N 1
ATOM 679 C CA . VAL A 1 85 ? -7.995 -0.542 0.711 1.00 82.50 85 VAL A CA 1
ATOM 680 C C . VAL A 1 85 ? -8.443 0.514 -0.297 1.00 82.50 85 VAL A C 1
ATOM 682 O O . VAL A 1 85 ? -9.302 0.233 -1.133 1.00 82.50 85 VAL A O 1
ATOM 685 N N . MET A 1 86 ? -7.827 1.700 -0.268 1.00 81.00 86 MET A N 1
ATOM 686 C CA . MET A 1 86 ? -8.117 2.760 -1.236 1.00 81.00 86 MET A CA 1
ATOM 687 C C . MET A 1 86 ? -7.845 2.308 -2.675 1.00 81.00 86 MET A C 1
ATOM 689 O O . MET A 1 86 ? -8.675 2.541 -3.549 1.00 81.00 86 MET A O 1
ATOM 693 N N . ALA A 1 87 ? -6.722 1.632 -2.920 1.00 76.94 87 ALA A N 1
ATOM 694 C CA . ALA A 1 87 ? -6.339 1.190 -4.258 1.00 76.94 87 ALA A CA 1
ATOM 695 C C . ALA A 1 87 ? -7.125 -0.039 -4.760 1.00 76.94 87 ALA A C 1
ATOM 697 O O . ALA A 1 87 ? -7.417 -0.135 -5.948 1.00 76.94 87 ALA A O 1
ATOM 698 N N . THR A 1 88 ? -7.462 -0.986 -3.883 1.00 76.81 88 THR A N 1
ATOM 699 C CA . THR A 1 88 ? -7.948 -2.326 -4.280 1.00 76.81 88 THR A CA 1
ATOM 700 C C . THR A 1 88 ? -9.465 -2.465 -4.299 1.00 76.81 88 THR A C 1
ATOM 702 O O . THR A 1 88 ? -9.999 -3.198 -5.129 1.00 76.81 88 THR A O 1
ATOM 705 N N . ILE A 1 89 ? -10.184 -1.786 -3.401 1.00 80.56 89 ILE A N 1
ATOM 706 C CA . ILE A 1 89 ? -11.636 -1.942 -3.286 1.00 80.56 89 ILE A CA 1
ATOM 707 C C . ILE A 1 89 ? -12.299 -0.908 -4.182 1.00 80.56 89 ILE A C 1
ATOM 709 O O . ILE A 1 89 ? -12.313 0.266 -3.834 1.00 80.56 89 ILE A O 1
ATOM 713 N N . THR A 1 90 ? -12.838 -1.307 -5.333 1.00 77.12 90 THR A N 1
ATOM 714 C CA . THR A 1 90 ? -13.480 -0.391 -6.297 1.00 77.12 90 THR A CA 1
ATOM 715 C C . THR A 1 90 ? -14.899 0.012 -5.895 1.00 77.12 90 THR A C 1
ATOM 717 O O . THR A 1 90 ? -15.311 1.139 -6.170 1.00 77.12 90 THR A O 1
ATOM 720 N N . ASP A 1 91 ? -15.630 -0.867 -5.202 1.00 82.00 91 ASP A N 1
ATOM 721 C CA . ASP A 1 91 ? -16.958 -0.555 -4.673 1.00 82.00 91 ASP A CA 1
ATOM 722 C C . ASP A 1 91 ? -16.865 0.476 -3.538 1.00 82.00 91 ASP A C 1
ATOM 724 O O . ASP A 1 91 ? -16.224 0.253 -2.509 1.00 82.00 91 ASP A O 1
ATOM 728 N N . SER A 1 92 ? -17.512 1.625 -3.733 1.00 79.75 92 SER A N 1
ATOM 729 C CA . SER A 1 92 ? -17.416 2.764 -2.816 1.00 79.75 92 SER A CA 1
ATOM 730 C C . SER A 1 92 ? -18.002 2.467 -1.435 1.00 79.75 92 SER A C 1
ATOM 732 O O . SER A 1 92 ? -17.402 2.850 -0.430 1.00 79.75 92 SER A O 1
ATOM 734 N N . LYS A 1 93 ? -19.128 1.745 -1.363 1.00 83.38 93 LYS A N 1
ATOM 735 C CA . LYS A 1 93 ? -19.787 1.401 -0.096 1.00 83.38 93 LYS A CA 1
ATOM 736 C C . LYS A 1 93 ? -18.949 0.412 0.704 1.00 83.38 93 LYS A C 1
ATOM 738 O O . LYS A 1 93 ? -18.705 0.639 1.888 1.00 83.38 93 LYS A O 1
ATOM 743 N N . LYS A 1 94 ? -18.444 -0.637 0.051 1.00 85.06 94 LYS A N 1
ATOM 744 C CA . LYS A 1 94 ? -17.537 -1.613 0.659 1.00 85.06 94 LYS A CA 1
ATOM 745 C C . LYS A 1 94 ? -16.256 -0.937 1.137 1.00 85.06 94 LYS A C 1
ATOM 747 O O . LYS A 1 94 ? -15.818 -1.195 2.253 1.00 85.06 94 LYS A O 1
ATOM 752 N N . ARG A 1 95 ? -15.681 -0.029 0.343 1.00 86.19 95 ARG A N 1
ATOM 753 C CA . ARG A 1 95 ? -14.479 0.721 0.735 1.00 86.19 95 ARG A CA 1
ATOM 754 C C . ARG A 1 95 ? -14.716 1.540 2.003 1.00 86.19 95 ARG A C 1
ATOM 756 O O . ARG A 1 95 ? -13.902 1.469 2.917 1.00 86.19 95 ARG A O 1
ATOM 763 N N . ILE A 1 96 ? -15.825 2.282 2.074 1.00 85.75 96 ILE A N 1
ATOM 764 C CA . ILE A 1 96 ? -16.186 3.068 3.264 1.00 85.75 96 ILE A CA 1
ATOM 765 C C . ILE A 1 96 ? -16.337 2.156 4.484 1.00 85.75 96 ILE A C 1
ATOM 767 O O . ILE A 1 96 ? -15.757 2.454 5.526 1.00 85.75 96 ILE A O 1
ATOM 771 N N . ALA A 1 97 ? -17.043 1.029 4.348 1.00 86.12 97 ALA A N 1
ATOM 772 C CA . ALA A 1 97 ? -17.214 0.074 5.440 1.00 86.12 97 ALA A CA 1
ATOM 773 C C . ALA A 1 97 ? -15.861 -0.444 5.951 1.00 86.12 97 ALA A C 1
ATOM 775 O O . ALA A 1 97 ? -15.574 -0.347 7.140 1.00 86.12 97 ALA A O 1
ATOM 776 N N . VAL A 1 98 ? -14.979 -0.901 5.058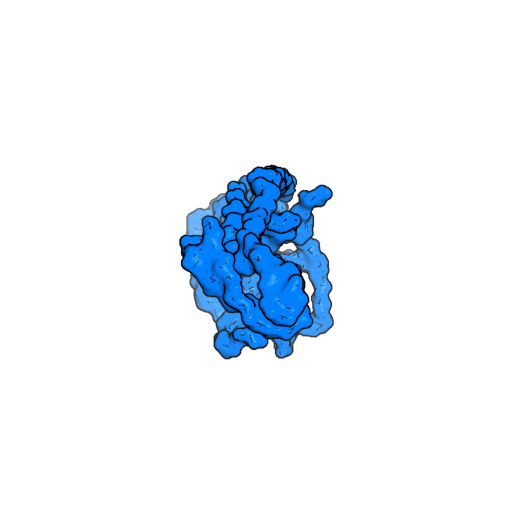 1.00 87.69 98 VAL A N 1
ATOM 777 C CA . VAL A 1 98 ? -13.652 -1.408 5.443 1.00 87.69 98 VAL A CA 1
ATOM 778 C C . VAL A 1 98 ? -12.794 -0.330 6.115 1.00 87.69 98 VAL A C 1
ATOM 780 O O . VAL A 1 98 ? -12.183 -0.584 7.153 1.00 87.69 98 VAL A O 1
ATOM 783 N N . LEU A 1 99 ? -12.769 0.893 5.575 1.00 87.69 99 LEU A N 1
ATOM 784 C CA . LEU A 1 99 ? -12.049 2.010 6.197 1.00 87.69 99 LEU A CA 1
ATOM 785 C C . LEU A 1 99 ? -12.600 2.339 7.588 1.00 87.69 99 LEU A C 1
ATOM 787 O O . LEU A 1 99 ? -11.829 2.640 8.498 1.00 87.69 99 LEU A O 1
ATOM 791 N N . GLN A 1 100 ? -13.917 2.252 7.778 1.00 87.12 100 GLN A N 1
ATOM 792 C CA . GLN A 1 100 ? -14.545 2.444 9.081 1.00 87.12 100 GLN A CA 1
ATOM 793 C C . GLN A 1 100 ? -14.088 1.382 10.088 1.00 87.12 100 GLN A C 1
ATOM 795 O O . GLN A 1 100 ? -13.768 1.733 11.224 1.00 87.12 100 GLN A O 1
ATOM 800 N N . GLY A 1 101 ? -13.978 0.122 9.663 1.00 86.88 101 GLY A N 1
ATOM 801 C CA . GLY A 1 101 ? -13.425 -0.966 10.471 1.00 86.88 101 GLY A CA 1
ATOM 802 C C . GLY A 1 101 ? -11.983 -0.712 10.903 1.00 86.88 101 GLY A C 1
ATOM 803 O O . GLY A 1 101 ? -11.661 -0.787 12.089 1.00 86.88 101 GLY A O 1
ATOM 804 N N . ILE A 1 102 ? -11.119 -0.320 9.960 1.00 86.44 102 ILE A N 1
ATOM 805 C CA . ILE A 1 102 ? -9.712 0.002 10.254 1.00 86.44 102 ILE A CA 1
ATOM 806 C C . ILE A 1 102 ? -9.606 1.229 11.179 1.00 86.44 102 ILE A C 1
ATOM 808 O O . ILE A 1 102 ? -8.801 1.232 12.115 1.00 86.44 102 ILE A O 1
ATOM 812 N N . ASN A 1 103 ? -10.443 2.252 10.990 1.00 86.69 103 ASN A N 1
ATOM 813 C CA . ASN A 1 103 ? -10.505 3.407 11.890 1.00 86.69 103 ASN A CA 1
ATOM 814 C C . ASN A 1 103 ? -10.925 2.998 13.314 1.00 86.69 103 ASN A C 1
ATOM 816 O O . ASN A 1 103 ? -10.296 3.423 14.285 1.00 86.69 103 ASN A O 1
ATOM 820 N N . ALA A 1 104 ? -11.945 2.145 13.453 1.00 85.75 104 ALA A N 1
ATOM 821 C CA . ALA A 1 104 ? -12.409 1.649 14.749 1.00 85.75 104 ALA A CA 1
ATOM 822 C C . ALA A 1 104 ? -11.330 0.813 15.454 1.00 85.75 104 ALA A C 1
ATOM 824 O O . ALA A 1 104 ? -11.065 0.999 16.644 1.00 85.75 104 ALA A O 1
ATOM 825 N N . LEU A 1 105 ? -10.657 -0.059 14.705 1.00 84.94 105 LEU A N 1
ATOM 826 C CA . LEU A 1 105 ? -9.506 -0.826 15.166 1.00 84.94 105 LEU A CA 1
ATOM 827 C C . LEU A 1 105 ? -8.383 0.090 15.670 1.00 84.94 105 LEU A C 1
ATOM 829 O O . LEU A 1 105 ? -7.855 -0.121 16.759 1.00 84.94 105 LEU A O 1
ATOM 833 N N . THR A 1 106 ? -8.080 1.157 14.933 1.00 83.00 106 THR A N 1
ATOM 834 C CA . THR A 1 106 ? -7.081 2.155 15.329 1.00 83.00 106 THR A CA 1
ATOM 835 C C . THR A 1 106 ? -7.422 2.811 16.675 1.00 83.00 106 THR A C 1
ATOM 837 O O . THR A 1 106 ? -6.537 3.014 17.505 1.00 83.00 106 THR A O 1
ATOM 840 N N . THR A 1 107 ? -8.702 3.088 16.946 1.00 83.38 107 THR A N 1
ATOM 841 C CA . THR A 1 107 ? -9.150 3.588 18.257 1.00 83.38 107 THR A CA 1
ATOM 842 C C . THR A 1 107 ? -9.023 2.540 19.367 1.00 83.38 107 THR A C 1
ATOM 844 O O . THR A 1 107 ? -8.609 2.888 20.469 1.00 83.38 107 THR A O 1
ATOM 847 N N . LYS A 1 108 ? -9.333 1.263 19.107 1.00 83.19 108 LYS A N 1
ATOM 848 C CA . LYS A 1 108 ? -9.166 0.186 20.106 1.00 83.19 108 LYS A CA 1
ATOM 849 C C . LYS A 1 108 ? -7.697 -0.009 20.482 1.00 83.19 108 LYS A C 1
ATOM 851 O O . LYS A 1 108 ? -7.365 -0.135 21.653 1.00 83.19 108 LYS A O 1
ATOM 856 N N . ILE A 1 109 ? -6.809 0.046 19.494 1.00 81.31 109 ILE A N 1
ATOM 857 C CA . ILE A 1 109 ? -5.361 -0.061 19.688 1.00 81.31 109 ILE A CA 1
ATOM 858 C C . ILE A 1 109 ? -4.817 1.044 20.599 1.00 81.31 109 ILE A C 1
ATOM 860 O O . ILE A 1 109 ? -3.965 0.777 21.440 1.00 81.31 109 ILE A O 1
ATOM 864 N N . GLN A 1 110 ? -5.312 2.275 20.464 1.00 80.75 110 GLN A N 1
ATOM 865 C CA . GLN A 1 110 ? -4.903 3.408 21.304 1.00 80.75 110 GLN A CA 1
ATOM 866 C C . GLN A 1 110 ? -5.161 3.185 22.804 1.00 80.75 110 GLN A C 1
ATOM 868 O O . GLN A 1 110 ? -4.549 3.857 23.634 1.00 80.75 110 GLN A O 1
ATOM 873 N N . GLN A 1 111 ? -6.063 2.260 23.143 1.00 83.00 111 GLN A N 1
ATOM 874 C CA . GLN A 1 111 ? -6.417 1.892 24.514 1.00 83.00 111 GLN A CA 1
ATOM 875 C C . GLN A 1 111 ? -5.548 0.750 25.064 1.00 83.00 111 GLN A C 1
ATOM 877 O O . GLN A 1 111 ? -5.604 0.471 26.260 1.00 83.00 111 GLN A O 1
ATOM 882 N N . LEU A 1 112 ? -4.751 0.089 24.218 1.00 80.12 112 LEU A N 1
ATOM 883 C CA . LEU A 1 112 ? -3.842 -0.971 24.641 1.00 80.12 112 LEU A CA 1
ATOM 884 C C . LEU A 1 112 ? -2.618 -0.382 25.353 1.00 80.12 112 LEU A C 1
ATOM 886 O O . LEU A 1 112 ? -2.065 0.654 24.962 1.00 80.12 112 LEU A O 1
ATOM 890 N N . GLU A 1 113 ? -2.156 -1.085 26.384 1.00 77.44 113 GLU A N 1
ATOM 891 C CA . GLU A 1 113 ? -0.955 -0.716 27.125 1.00 77.44 113 GLU A CA 1
ATOM 892 C C . GLU A 1 113 ? 0.263 -0.632 26.186 1.00 77.44 113 GLU A C 1
ATOM 894 O O . GLU A 1 113 ? 0.513 -1.520 25.369 1.00 77.44 113 GLU A O 1
ATOM 899 N N . GLY A 1 114 ? 1.009 0.473 26.266 1.00 75.12 114 GLY A N 1
ATOM 900 C CA . GLY A 1 114 ? 2.183 0.709 25.419 1.00 75.12 114 GLY A CA 1
ATOM 901 C C . GLY A 1 114 ? 1.884 1.148 23.978 1.00 75.12 114 GLY A C 1
ATOM 902 O O . GLY A 1 114 ? 2.824 1.319 23.206 1.00 75.12 114 GLY A O 1
ATOM 903 N N . PHE A 1 115 ? 0.622 1.391 23.595 1.00 75.00 115 PHE A N 1
ATOM 904 C CA . PHE A 1 115 ? 0.251 1.778 22.220 1.00 75.00 115 PHE A CA 1
ATOM 905 C C . PHE A 1 115 ? -0.368 3.169 22.062 1.00 75.00 115 PHE A C 1
ATOM 907 O O . PHE A 1 115 ? -0.536 3.643 20.931 1.00 75.00 115 PHE A O 1
ATOM 914 N N . HIS A 1 116 ? -0.601 3.861 23.177 1.00 83.06 116 HIS A N 1
ATOM 915 C CA . HIS A 1 116 ? -1.088 5.234 23.175 1.00 83.06 116 HIS A CA 1
ATOM 916 C C . HIS A 1 116 ? -0.152 6.177 22.387 1.00 83.06 116 HIS A C 1
ATOM 918 O O . HIS A 1 116 ? 1.061 6.245 22.637 1.00 83.06 116 HIS A O 1
ATOM 924 N N . CYS A 1 117 ? -0.723 6.895 21.421 1.00 80.06 117 CYS A N 1
ATOM 925 C CA . CYS A 1 117 ? -0.084 7.839 20.515 1.00 80.06 117 CYS A CA 1
ATOM 926 C C . CYS A 1 117 ? -0.862 9.171 20.502 1.00 80.06 117 CYS A C 1
ATOM 928 O O . CYS A 1 117 ? -1.872 9.287 19.795 1.00 80.06 117 CYS A O 1
ATOM 930 N N . PRO A 1 118 ? -0.352 10.207 21.194 1.00 82.25 118 PRO A N 1
ATOM 931 C CA . PRO A 1 118 ? -0.985 11.527 21.233 1.00 82.25 118 PRO A CA 1
ATOM 932 C C . PRO A 1 118 ? -1.079 12.211 19.862 1.00 82.25 118 PRO A C 1
ATOM 934 O O . PRO A 1 118 ? -2.026 12.942 19.594 1.00 82.25 118 PRO A O 1
ATOM 937 N N . ARG A 1 119 ? -0.113 11.960 18.962 1.00 81.25 119 ARG A N 1
ATOM 938 C CA . ARG A 1 119 ? -0.117 12.528 17.598 1.00 81.25 119 ARG A CA 1
ATOM 939 C C . ARG A 1 119 ? -1.321 12.052 16.795 1.00 81.25 119 ARG A C 1
ATOM 941 O O . ARG A 1 119 ? -1.957 12.842 16.108 1.00 81.25 119 ARG A O 1
ATOM 948 N N . LEU A 1 120 ? -1.618 10.761 16.898 1.00 81.38 120 LEU A N 1
ATOM 949 C CA . LEU A 1 120 ? -2.747 10.154 16.214 1.00 81.38 120 LEU A CA 1
ATOM 950 C C . LEU A 1 120 ? -4.074 10.601 16.831 1.00 81.38 120 LEU A C 1
ATOM 952 O O . LEU A 1 120 ? -5.017 10.870 16.099 1.00 81.38 120 LEU A O 1
ATOM 956 N N . GLU A 1 121 ? -4.145 10.714 18.158 1.00 82.88 121 GLU A N 1
ATOM 957 C CA . GLU A 1 121 ? -5.333 11.236 18.840 1.00 82.88 121 GLU A CA 1
ATOM 958 C C . GLU A 1 121 ? -5.650 12.672 18.399 1.00 82.88 121 GLU A C 1
ATOM 960 O O . GLU A 1 121 ? -6.792 12.962 18.043 1.00 82.88 121 GLU A O 1
ATOM 965 N N . ALA A 1 122 ? -4.637 13.544 18.348 1.00 83.81 122 ALA A N 1
ATOM 966 C CA . ALA A 1 122 ? -4.786 14.907 17.848 1.00 83.81 122 ALA A CA 1
ATOM 967 C C . ALA A 1 122 ? -5.275 14.921 16.391 1.00 83.81 122 ALA A C 1
ATOM 969 O O . ALA A 1 122 ? -6.294 15.538 16.095 1.00 83.81 122 ALA A O 1
ATOM 970 N N . ALA A 1 123 ? -4.630 14.154 15.506 1.00 81.31 123 ALA A N 1
ATOM 971 C CA . ALA A 1 123 ? -5.015 14.081 14.098 1.00 81.31 123 ALA A CA 1
ATOM 972 C C . ALA A 1 123 ? -6.456 13.563 13.904 1.00 81.31 123 ALA A C 1
ATOM 974 O O . ALA A 1 123 ? -7.214 14.100 13.098 1.00 81.31 123 ALA A O 1
ATOM 975 N N . GLN A 1 124 ? -6.868 12.540 14.662 1.00 78.69 124 GLN A N 1
ATOM 976 C CA . GLN A 1 124 ? -8.232 12.004 14.612 1.00 78.69 124 GLN A CA 1
ATOM 977 C C . GLN A 1 124 ? -9.271 12.969 15.193 1.00 78.69 124 GLN A C 1
ATOM 979 O O . GLN A 1 124 ? -10.416 12.971 14.740 1.00 78.69 124 GLN A O 1
ATOM 984 N N . LYS A 1 125 ? -8.908 13.757 16.210 1.00 81.00 125 LYS A N 1
ATOM 985 C CA . LYS A 1 125 ? -9.781 14.789 16.777 1.00 81.00 125 LYS A CA 1
ATOM 986 C C . LYS A 1 125 ? -10.017 15.910 15.767 1.00 81.00 125 LYS A C 1
ATOM 988 O O . LYS A 1 125 ? -11.170 16.274 15.551 1.00 81.00 125 LYS A O 1
ATOM 993 N N . ASP A 1 126 ? -8.956 16.381 15.118 1.00 75.00 126 ASP A N 1
ATOM 994 C CA . ASP A 1 126 ? -9.031 17.430 14.100 1.00 75.00 126 ASP A CA 1
ATOM 995 C C . ASP A 1 126 ? -9.881 16.973 12.902 1.00 75.00 126 ASP A C 1
ATOM 997 O O . ASP A 1 126 ? -10.785 17.685 12.473 1.00 75.00 126 ASP A O 1
ATOM 1001 N N . ALA A 1 127 ? -9.703 15.728 12.443 1.00 73.06 127 ALA A N 1
ATOM 1002 C CA . ALA A 1 127 ? -10.490 15.152 11.347 1.00 73.06 127 ALA A CA 1
ATOM 1003 C C . ALA A 1 127 ? -12.001 15.035 11.631 1.00 73.06 127 ALA A C 1
ATOM 1005 O O . ALA A 1 127 ? -12.805 14.993 10.699 1.00 73.06 127 ALA A O 1
ATOM 1006 N N . LYS A 1 128 ? -12.400 14.949 12.906 1.00 67.56 128 LYS A N 1
ATOM 1007 C CA . LYS A 1 128 ? -13.808 14.866 13.332 1.00 67.56 128 LYS A CA 1
ATOM 1008 C C . LYS A 1 128 ? -14.451 16.239 13.559 1.00 67.56 128 LYS A C 1
ATOM 1010 O O . LYS A 1 128 ? -15.670 16.295 13.692 1.00 67.56 128 LYS A O 1
ATOM 1015 N N . GLY A 1 129 ? -13.651 17.302 13.669 1.00 55.97 129 GLY A N 1
ATOM 1016 C CA . GLY A 1 129 ? -14.082 18.615 14.157 1.00 55.97 129 GLY A CA 1
ATOM 1017 C C . GLY A 1 129 ? -14.571 19.602 13.095 1.00 55.97 129 GLY A C 1
ATOM 1018 O O . GLY A 1 129 ? -15.189 20.597 13.462 1.00 55.97 129 GLY A O 1
ATOM 1019 N N . ASP A 1 130 ? -14.333 19.351 11.806 1.00 56.69 130 ASP A N 1
ATOM 1020 C CA . ASP A 1 130 ? -14.767 20.267 10.747 1.00 56.69 130 ASP A CA 1
ATOM 1021 C C . ASP A 1 130 ? -16.217 19.974 10.322 1.00 56.69 130 ASP A C 1
ATOM 1023 O O . ASP A 1 130 ? -16.490 19.055 9.547 1.00 56.69 130 ASP A O 1
ATOM 1027 N N . GLU A 1 131 ? -17.170 20.791 10.786 1.00 51.59 131 GLU A N 1
ATOM 1028 C CA . GLU A 1 131 ? -18.587 20.742 10.371 1.00 51.59 131 GLU A CA 1
ATOM 1029 C C . GLU A 1 131 ? -18.763 20.895 8.842 1.00 51.59 131 GLU A C 1
ATOM 1031 O O . GLU A 1 131 ? -19.747 20.427 8.267 1.00 51.59 131 GLU A O 1
ATOM 1036 N N . ALA A 1 132 ? -17.766 21.466 8.153 1.00 50.66 132 ALA A N 1
ATOM 1037 C CA . ALA A 1 132 ? -17.700 21.578 6.695 1.00 50.66 132 ALA A CA 1
ATOM 1038 C C . ALA A 1 132 ? -17.437 20.241 5.967 1.00 50.66 132 ALA A C 1
ATOM 1040 O O . ALA A 1 132 ? -17.647 20.145 4.757 1.00 50.66 132 ALA A O 1
ATOM 1041 N N . MET A 1 133 ? -17.010 19.191 6.679 1.00 53.03 133 MET A N 1
ATOM 1042 C CA . MET A 1 133 ? -16.710 17.877 6.102 1.00 53.03 133 MET A CA 1
ATOM 1043 C C . MET A 1 133 ? -17.961 16.997 5.923 1.00 53.03 133 MET A C 1
ATOM 1045 O O . MET A 1 133 ? -17.858 15.881 5.433 1.00 53.03 133 MET A O 1
ATOM 1049 N N . ALA A 1 134 ? -19.174 17.446 6.237 1.00 52.41 134 ALA A N 1
ATOM 1050 C CA . ALA A 1 134 ? -20.385 16.620 6.119 1.00 52.41 134 ALA A CA 1
ATOM 1051 C C . ALA A 1 134 ? -21.025 16.601 4.705 1.00 52.41 134 ALA A C 1
ATOM 1053 O O . ALA A 1 134 ? -22.242 16.507 4.579 1.00 52.41 134 ALA A O 1
ATOM 1054 N N . LEU A 1 135 ? -20.238 16.709 3.625 1.00 54.47 135 LEU A N 1
ATOM 1055 C CA . LEU A 1 135 ? -20.777 16.855 2.260 1.00 54.47 135 LEU A CA 1
ATOM 1056 C C . LEU A 1 135 ? -21.313 15.547 1.638 1.00 54.47 135 LEU A C 1
ATOM 1058 O O . LEU A 1 135 ? -22.138 15.618 0.729 1.00 54.47 135 LEU A O 1
ATOM 1062 N N . PHE A 1 136 ? -20.887 14.365 2.106 1.00 60.16 136 PHE A N 1
ATOM 1063 C CA . PHE A 1 136 ? -21.482 13.071 1.732 1.00 60.16 136 PHE A CA 1
ATOM 1064 C C . PHE A 1 136 ? -21.180 11.957 2.753 1.00 60.16 136 PHE A C 1
ATOM 1066 O O . PHE A 1 136 ? -20.252 12.059 3.563 1.00 60.16 136 PHE A O 1
ATOM 1073 N N . GLU A 1 137 ? -21.971 10.878 2.697 1.00 58.31 137 GLU A N 1
ATOM 1074 C CA . GLU A 1 137 ? -21.842 9.696 3.557 1.00 58.31 137 GLU A CA 1
ATOM 1075 C C . GLU A 1 137 ? -20.445 9.066 3.416 1.00 58.31 137 GLU A C 1
ATOM 1077 O O . GLU A 1 137 ? -20.052 8.615 2.342 1.00 58.31 137 GLU A O 1
ATOM 1082 N N . GLY A 1 138 ? -19.672 9.067 4.506 1.00 69.56 138 GLY A N 1
ATOM 1083 C CA . GLY A 1 138 ? -18.314 8.517 4.548 1.00 69.56 138 GLY A CA 1
ATOM 1084 C C . GLY A 1 138 ? -17.184 9.548 4.549 1.00 69.56 138 GLY A C 1
ATOM 1085 O O . GLY A 1 138 ? -16.038 9.159 4.760 1.00 69.56 138 GLY A O 1
ATOM 1086 N N . ASN A 1 139 ? -17.447 10.852 4.397 1.00 75.25 139 ASN A N 1
ATOM 1087 C CA . ASN A 1 139 ? -16.359 11.840 4.399 1.00 75.25 139 ASN A CA 1
ATOM 1088 C C . ASN A 1 139 ? -15.607 11.904 5.745 1.00 75.25 139 ASN A C 1
ATOM 1090 O O . ASN A 1 139 ? -14.387 12.017 5.770 1.00 75.25 139 ASN A O 1
ATOM 1094 N N . THR A 1 140 ? -16.301 11.714 6.870 1.00 77.75 140 THR A N 1
ATOM 1095 C CA . THR A 1 140 ? -15.667 11.582 8.196 1.00 77.75 140 THR A CA 1
ATOM 1096 C C . THR A 1 140 ? -14.806 10.321 8.317 1.00 77.75 140 THR A C 1
ATOM 1098 O O . THR A 1 140 ? -13.770 10.340 8.983 1.00 77.75 140 THR A O 1
ATOM 1101 N N . VAL A 1 141 ? -15.189 9.230 7.643 1.00 83.31 141 VAL A N 1
ATOM 1102 C CA . VAL A 1 141 ? -14.400 7.990 7.569 1.00 83.31 141 VAL A CA 1
ATOM 1103 C C . VAL A 1 141 ? -13.122 8.226 6.763 1.00 83.31 141 VAL A C 1
ATOM 1105 O O . VAL A 1 141 ? -12.042 7.864 7.231 1.00 83.31 141 VAL A O 1
ATOM 1108 N N . PHE A 1 142 ? -13.226 8.880 5.601 1.00 82.00 142 PHE A N 1
ATOM 1109 C CA . PHE A 1 142 ? -12.066 9.251 4.786 1.00 82.00 142 PHE A CA 1
ATOM 1110 C C . PHE A 1 142 ? -11.140 10.224 5.518 1.00 82.00 142 PHE A C 1
ATOM 1112 O O . PHE A 1 142 ? -9.939 9.987 5.538 1.00 82.00 142 PHE A O 1
ATOM 1119 N N . ALA A 1 143 ? -11.681 11.252 6.174 1.00 80.19 143 ALA A N 1
ATOM 1120 C CA . ALA A 1 143 ? -10.901 12.216 6.949 1.00 80.19 143 ALA A CA 1
ATOM 1121 C C . ALA A 1 143 ? -10.146 11.546 8.103 1.00 80.19 143 ALA A C 1
ATOM 1123 O O . ALA A 1 143 ? -8.964 11.800 8.321 1.00 80.19 143 ALA A O 1
ATOM 1124 N N . THR A 1 144 ? -10.810 10.638 8.825 1.00 82.69 144 THR A N 1
ATOM 1125 C CA . THR A 1 144 ? -10.175 9.893 9.921 1.00 82.69 144 THR A CA 1
ATOM 1126 C C . THR A 1 144 ? -9.068 8.980 9.391 1.00 82.69 144 THR A C 1
ATOM 1128 O O . THR A 1 144 ? -7.992 8.915 9.983 1.00 82.69 144 THR A O 1
ATOM 1131 N N . ALA A 1 145 ? -9.296 8.310 8.261 1.00 84.56 145 ALA A N 1
ATOM 1132 C CA . ALA A 1 145 ? -8.302 7.446 7.634 1.00 84.56 145 ALA A CA 1
ATOM 1133 C C . ALA A 1 145 ? -7.108 8.247 7.079 1.00 84.56 145 ALA A C 1
ATOM 1135 O O . ALA A 1 145 ? -5.957 7.855 7.273 1.00 84.56 145 ALA A O 1
ATOM 1136 N N . GLU A 1 146 ? -7.361 9.407 6.472 1.00 82.19 146 GLU A N 1
ATOM 1137 C CA . GLU A 1 146 ? -6.330 10.353 6.044 1.00 82.19 146 GLU A CA 1
ATOM 1138 C C . GLU A 1 146 ? -5.496 10.841 7.230 1.00 82.19 146 GLU A C 1
ATOM 1140 O O . GLU A 1 146 ? -4.270 10.812 7.169 1.00 82.19 146 GLU A O 1
ATOM 1145 N N . ALA A 1 147 ? -6.132 11.218 8.339 1.00 81.19 147 ALA A N 1
ATOM 1146 C CA . ALA A 1 147 ? -5.434 11.613 9.556 1.00 81.19 147 ALA A CA 1
ATOM 1147 C C . ALA A 1 147 ? -4.546 10.485 10.106 1.00 81.19 147 ALA A C 1
ATOM 1149 O O . ALA A 1 147 ? -3.391 10.723 10.474 1.00 81.19 147 ALA A O 1
ATOM 1150 N N . CYS A 1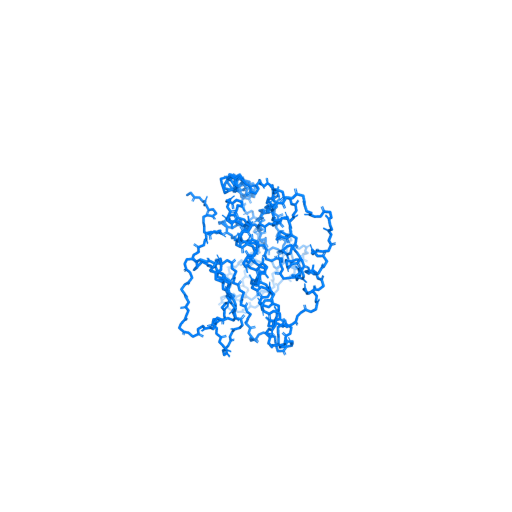 148 ? -5.043 9.242 10.109 1.00 80.19 148 CYS A N 1
ATOM 1151 C CA . CYS A 1 148 ? -4.252 8.072 10.497 1.00 80.19 148 CYS A CA 1
ATOM 1152 C C . CYS A 1 148 ? -3.030 7.897 9.587 1.00 80.19 148 CYS A C 1
ATOM 1154 O O . CYS A 1 148 ? -1.915 7.725 10.081 1.00 80.19 148 CYS A O 1
ATOM 1156 N N . TYR A 1 149 ? -3.227 8.005 8.271 1.00 78.12 149 TYR A N 1
ATOM 1157 C CA . TYR A 1 149 ? -2.155 7.963 7.281 1.00 78.12 149 TYR A CA 1
ATOM 1158 C C . TYR A 1 149 ? -1.127 9.082 7.524 1.00 78.12 149 TYR A C 1
ATOM 1160 O O . TYR A 1 149 ? 0.059 8.809 7.697 1.00 78.12 149 TYR A O 1
ATOM 1168 N N . LEU A 1 150 ? -1.556 10.340 7.632 1.00 75.75 150 LEU A N 1
ATOM 1169 C CA . LEU A 1 150 ? -0.676 11.506 7.778 1.00 75.75 150 LEU A CA 1
ATOM 1170 C C . LEU A 1 150 ? 0.063 11.574 9.119 1.00 75.75 150 LEU A C 1
ATOM 1172 O O . LEU A 1 150 ? 1.044 12.307 9.225 1.00 75.75 150 LEU A O 1
ATOM 1176 N N . THR A 1 151 ? -0.356 10.812 10.133 1.00 74.38 151 THR A N 1
ATOM 1177 C CA . THR A 1 151 ? 0.290 10.841 11.452 1.00 74.38 151 THR A CA 1
ATOM 1178 C C . THR A 1 151 ? 1.749 10.362 11.401 1.00 74.38 151 THR A C 1
ATOM 1180 O O . THR A 1 151 ? 2.586 10.892 12.140 1.00 74.38 151 THR A O 1
ATOM 1183 N N . TYR A 1 152 ? 2.090 9.424 10.507 1.00 67.31 152 TYR A N 1
ATOM 1184 C CA . TYR A 1 152 ? 3.433 8.830 10.395 1.00 67.31 152 TYR A CA 1
ATOM 1185 C C . TYR A 1 152 ? 4.014 8.914 8.970 1.00 67.31 152 TYR A C 1
ATOM 1187 O O . TYR A 1 152 ? 4.314 7.893 8.350 1.00 67.31 152 TYR A O 1
ATOM 1195 N N . PRO A 1 153 ? 4.240 10.128 8.437 1.00 55.84 153 PRO A N 1
ATOM 1196 C CA . PRO A 1 153 ? 4.576 10.324 7.028 1.00 55.84 153 PRO A CA 1
ATOM 1197 C C . PRO A 1 153 ? 5.961 9.768 6.666 1.00 55.84 153 PRO A C 1
ATOM 1199 O O . PRO A 1 153 ? 6.163 9.309 5.547 1.00 55.84 153 PRO A O 1
ATOM 1202 N N . THR A 1 154 ? 6.904 9.745 7.616 1.00 49.94 154 THR A N 1
ATOM 1203 C CA . THR A 1 154 ? 8.302 9.317 7.427 1.00 49.94 154 THR A CA 1
ATOM 1204 C C . THR A 1 154 ? 8.478 7.837 7.084 1.00 49.94 154 THR A C 1
ATOM 1206 O O . THR A 1 154 ? 9.515 7.474 6.538 1.00 49.94 154 THR A O 1
ATOM 1209 N N . PHE A 1 155 ? 7.472 6.997 7.335 1.00 49.25 155 PHE A N 1
ATOM 1210 C CA . PHE A 1 155 ? 7.504 5.556 7.042 1.00 49.25 155 PHE A CA 1
ATOM 1211 C C . PHE A 1 155 ? 6.488 5.139 5.964 1.00 49.25 155 PHE A C 1
ATOM 1213 O O . PHE A 1 155 ? 6.488 3.993 5.516 1.00 49.25 155 PHE A O 1
ATOM 1220 N N . ASN A 1 156 ? 5.681 6.094 5.487 1.00 50.41 156 ASN A N 1
ATOM 1221 C CA . ASN A 1 156 ? 4.705 5.924 4.407 1.00 50.41 156 ASN A CA 1
ATOM 1222 C C . ASN A 1 156 ? 5.322 6.089 3.005 1.00 50.41 156 ASN A C 1
ATOM 1224 O O . ASN A 1 156 ? 4.626 5.960 2.002 1.00 50.41 156 ASN A O 1
ATOM 1228 N N . TYR A 1 157 ? 6.631 6.355 2.927 1.00 43.25 157 TYR A N 1
ATOM 1229 C CA . TYR A 1 157 ? 7.396 6.436 1.677 1.00 43.25 157 TYR A CA 1
ATOM 1230 C C . TYR A 1 157 ? 7.761 5.077 1.080 1.00 43.25 157 TYR A C 1
ATOM 1232 O O . TYR A 1 157 ? 8.501 5.031 0.103 1.00 43.25 157 TYR A O 1
ATOM 1240 N N . THR A 1 158 ? 7.253 3.970 1.625 1.00 49.56 158 THR A N 1
ATOM 1241 C CA . THR A 1 158 ? 7.040 2.778 0.799 1.00 49.56 158 THR A CA 1
ATOM 1242 C C . THR A 1 158 ? 5.584 2.817 0.343 1.00 49.56 158 THR A C 1
ATOM 1244 O O . THR A 1 158 ? 4.729 2.209 0.993 1.00 49.56 158 THR A O 1
ATOM 1247 N N . PRO A 1 159 ? 5.271 3.575 -0.731 1.00 55.56 159 PRO A N 1
ATOM 1248 C CA . PRO A 1 159 ? 4.026 3.383 -1.459 1.00 55.56 159 PRO A CA 1
ATOM 1249 C C . PRO A 1 159 ? 3.857 1.891 -1.743 1.00 55.56 159 PRO A C 1
ATOM 1251 O O . PRO A 1 159 ? 4.841 1.150 -1.744 1.00 55.56 159 PRO A O 1
ATOM 1254 N N . ILE A 1 160 ? 2.630 1.430 -1.986 1.00 67.69 160 ILE A N 1
ATOM 1255 C CA . ILE A 1 160 ? 2.441 0.093 -2.562 1.00 67.69 160 ILE A CA 1
ATOM 1256 C C . ILE A 1 160 ? 3.332 0.070 -3.803 1.00 67.69 160 ILE A C 1
ATOM 1258 O O . ILE A 1 160 ? 3.125 0.864 -4.724 1.00 67.69 160 ILE A O 1
ATOM 1262 N N . SER A 1 161 ? 4.414 -0.701 -3.733 1.00 72.94 161 SER A N 1
ATOM 1263 C CA . SER A 1 161 ? 5.505 -0.632 -4.688 1.00 72.94 161 SER A CA 1
ATOM 1264 C C . SER A 1 161 ? 5.987 -2.023 -5.002 1.00 72.94 161 SER A C 1
ATOM 1266 O O . SER A 1 161 ? 6.226 -2.794 -4.075 1.00 72.94 161 SER A O 1
ATOM 1268 N N . ASP A 1 162 ? 6.200 -2.300 -6.275 1.00 73.12 162 ASP A N 1
ATOM 1269 C CA . ASP A 1 162 ? 6.814 -3.543 -6.721 1.00 73.12 162 ASP A CA 1
ATOM 1270 C C . ASP A 1 162 ? 7.653 -3.281 -7.968 1.00 73.12 162 ASP A C 1
ATOM 1272 O O . ASP A 1 162 ? 7.566 -2.213 -8.580 1.00 73.12 162 ASP A O 1
ATOM 1276 N N . THR A 1 163 ? 8.498 -4.237 -8.322 1.00 79.62 163 THR A N 1
ATOM 1277 C CA . THR A 1 163 ? 9.331 -4.185 -9.515 1.00 79.62 163 THR A CA 1
ATOM 1278 C C . THR A 1 163 ? 8.847 -5.212 -10.522 1.00 79.62 163 THR A C 1
ATOM 1280 O O . THR A 1 163 ? 8.963 -6.411 -10.297 1.00 79.62 163 THR A O 1
ATOM 1283 N N . VAL A 1 164 ? 8.366 -4.739 -11.670 1.00 80.88 164 VAL A N 1
ATOM 1284 C CA . VAL A 1 164 ? 7.979 -5.593 -12.797 1.00 80.88 164 VAL A CA 1
ATOM 1285 C C . VAL A 1 164 ? 9.050 -5.469 -13.872 1.00 80.88 164 VAL A C 1
ATOM 1287 O O . VAL A 1 164 ? 9.228 -4.402 -14.459 1.00 80.88 164 VAL A O 1
ATOM 1290 N N . ASP A 1 165 ? 9.821 -6.540 -14.069 1.00 80.50 165 ASP A N 1
ATOM 1291 C CA . ASP A 1 165 ? 10.907 -6.634 -15.058 1.00 80.50 165 ASP A CA 1
ATOM 1292 C C . ASP A 1 165 ? 11.859 -5.425 -15.054 1.00 80.50 165 ASP A C 1
ATOM 1294 O O . ASP A 1 165 ? 12.153 -4.808 -16.080 1.00 80.50 165 ASP A O 1
ATOM 1298 N N . GLY A 1 166 ? 12.331 -5.061 -13.859 1.00 80.88 166 GLY A N 1
ATOM 1299 C CA . GLY A 1 166 ? 13.274 -3.959 -13.655 1.00 80.88 166 GLY A CA 1
ATOM 1300 C C . GLY A 1 166 ? 12.648 -2.560 -13.671 1.00 80.88 166 GLY A C 1
ATOM 1301 O O . GLY A 1 166 ? 13.378 -1.574 -13.574 1.00 80.88 166 GLY A O 1
ATOM 1302 N N . ILE A 1 167 ? 11.321 -2.446 -13.776 1.00 85.19 167 ILE A N 1
ATOM 1303 C CA . ILE A 1 167 ? 10.587 -1.185 -13.623 1.00 85.19 167 ILE A CA 1
ATOM 1304 C C . ILE A 1 167 ? 9.896 -1.190 -12.266 1.00 85.19 167 ILE A C 1
ATOM 1306 O O . ILE A 1 167 ? 8.970 -1.963 -12.029 1.00 85.19 167 ILE A O 1
ATOM 1310 N N . LYS A 1 168 ? 10.322 -0.292 -11.379 1.00 87.06 168 LYS A N 1
ATOM 1311 C CA . LYS A 1 168 ? 9.642 -0.052 -10.108 1.00 87.06 168 LYS A CA 1
ATOM 1312 C C . LYS A 1 168 ? 8.359 0.736 -10.369 1.00 87.06 168 LYS A C 1
ATOM 1314 O O . LYS A 1 168 ? 8.416 1.811 -10.964 1.00 87.06 168 LYS A O 1
ATOM 1319 N N . VAL A 1 169 ? 7.223 0.221 -9.919 1.00 84.88 169 VAL A N 1
ATOM 1320 C CA . VAL A 1 169 ? 5.914 0.883 -9.949 1.00 84.88 169 VAL A CA 1
ATOM 1321 C C . VAL A 1 169 ? 5.526 1.222 -8.520 1.00 84.88 169 VAL A C 1
ATOM 1323 O O . VAL A 1 169 ? 5.599 0.362 -7.656 1.00 84.88 169 VAL A O 1
ATOM 1326 N N . GLU A 1 170 ? 5.113 2.457 -8.262 1.00 83.19 170 GLU A N 1
ATOM 1327 C CA . GLU A 1 170 ? 4.767 2.974 -6.938 1.00 83.19 170 GLU A CA 1
ATOM 1328 C C . GLU A 1 170 ? 3.393 3.647 -6.983 1.00 83.19 170 GLU A C 1
ATOM 1330 O O . GLU A 1 170 ? 3.159 4.516 -7.823 1.00 83.19 170 GLU A O 1
ATOM 1335 N N . ASN A 1 171 ? 2.484 3.286 -6.076 1.00 79.56 171 ASN A N 1
ATOM 1336 C CA . ASN A 1 171 ? 1.189 3.948 -5.920 1.00 79.56 171 ASN A CA 1
ATOM 1337 C C . ASN A 1 171 ? 1.189 4.955 -4.763 1.00 79.56 171 ASN A C 1
ATOM 1339 O O . ASN A 1 171 ? 1.428 4.607 -3.611 1.00 79.56 171 ASN A O 1
ATOM 1343 N N . VAL A 1 172 ? 0.827 6.196 -5.068 1.00 74.69 172 VAL A N 1
ATOM 1344 C CA . VAL A 1 172 ? 0.617 7.278 -4.112 1.00 74.69 172 VAL A CA 1
ATOM 1345 C C . VAL A 1 172 ? -0.877 7.588 -4.054 1.00 74.69 172 VAL A C 1
ATOM 1347 O O . VAL A 1 172 ? -1.442 8.216 -4.958 1.00 74.69 172 VAL A O 1
ATOM 1350 N N . VAL A 1 173 ? -1.521 7.160 -2.970 1.00 70.88 173 VAL A N 1
ATOM 1351 C CA . VAL A 1 173 ? -2.911 7.522 -2.676 1.00 70.88 173 VAL A CA 1
ATOM 1352 C C . VAL A 1 173 ? -2.967 8.996 -2.284 1.00 70.88 173 VAL A C 1
ATOM 1354 O O . VAL A 1 173 ? -2.242 9.444 -1.396 1.00 70.88 173 VAL A O 1
ATOM 1357 N N . GLN A 1 174 ? -3.827 9.762 -2.957 1.00 69.31 174 GLN A N 1
ATOM 1358 C CA . GLN A 1 174 ? -4.117 11.147 -2.597 1.00 69.31 174 GLN A CA 1
ATOM 1359 C C . GLN A 1 174 ? -5.491 11.203 -1.936 1.00 69.31 174 GLN A C 1
ATOM 1361 O O . GLN A 1 174 ? -6.515 11.141 -2.616 1.00 69.31 174 GLN A O 1
ATOM 1366 N N . TRP A 1 175 ? -5.507 11.305 -0.610 1.00 70.44 175 TRP A N 1
ATOM 1367 C CA . TRP A 1 175 ? -6.736 11.491 0.154 1.00 70.44 175 TRP A CA 1
ATOM 1368 C C . TRP A 1 175 ? -7.446 12.794 -0.253 1.00 70.44 175 TRP A C 1
ATOM 1370 O O . TRP A 1 175 ? -6.831 13.725 -0.782 1.00 70.44 175 TRP A O 1
ATOM 1380 N N . GLY A 1 176 ? -8.776 12.801 -0.145 1.00 62.94 176 GLY A N 1
ATOM 1381 C CA . GLY A 1 176 ? -9.620 13.913 -0.601 1.00 62.94 176 GLY A CA 1
ATOM 1382 C C . GLY A 1 176 ? -9.713 14.090 -2.126 1.00 62.94 176 GLY A C 1
ATOM 1383 O O . GLY A 1 176 ? -10.379 15.012 -2.595 1.00 62.94 176 GLY A O 1
ATOM 1384 N N . ARG A 1 177 ? -9.077 13.227 -2.934 1.00 64.31 177 ARG A N 1
ATOM 1385 C CA . ARG A 1 177 ? -9.153 13.263 -4.405 1.00 64.31 177 ARG A CA 1
ATOM 1386 C C . ARG A 1 177 ? -9.714 11.959 -4.962 1.00 64.31 177 ARG A C 1
ATOM 1388 O O . ARG A 1 177 ? -9.393 10.875 -4.493 1.00 64.31 177 ARG A O 1
ATOM 1395 N N . ALA A 1 178 ? -10.485 12.052 -6.044 1.00 69.50 178 ALA A N 1
ATOM 1396 C CA . ALA A 1 178 ? -11.048 10.894 -6.751 1.00 69.50 178 ALA A CA 1
ATOM 1397 C C . ALA A 1 178 ? -10.014 10.134 -7.617 1.00 69.50 178 ALA A C 1
ATOM 1399 O O . ALA A 1 178 ? -10.361 9.557 -8.647 1.00 69.50 178 ALA A O 1
ATOM 1400 N N . ASN A 1 179 ? -8.732 10.167 -7.242 1.00 76.25 179 ASN A N 1
ATOM 1401 C CA . ASN A 1 179 ? -7.617 9.789 -8.101 1.00 76.25 179 ASN A CA 1
ATOM 1402 C C . ASN A 1 179 ? -6.502 9.051 -7.340 1.00 76.25 179 ASN A C 1
ATOM 1404 O O . ASN A 1 179 ? -6.128 9.428 -6.232 1.00 76.25 179 ASN A O 1
ATOM 1408 N N . LEU A 1 180 ? -5.910 8.060 -8.001 1.00 79.12 180 LEU A N 1
ATOM 1409 C CA . LEU A 1 180 ? -4.677 7.371 -7.635 1.00 79.12 180 LEU A CA 1
ATOM 1410 C C . LEU A 1 180 ? -3.522 7.937 -8.461 1.00 79.12 180 LEU A C 1
ATOM 1412 O O . LEU A 1 180 ? -3.619 8.011 -9.687 1.00 79.12 180 LEU A O 1
ATOM 1416 N N . LYS A 1 181 ? -2.416 8.313 -7.817 1.00 83.19 181 LYS A N 1
ATOM 1417 C CA . LYS A 1 181 ? -1.196 8.723 -8.519 1.00 83.19 181 LYS A CA 1
ATOM 1418 C C . LYS A 1 181 ? -0.236 7.541 -8.575 1.00 83.19 181 LYS A C 1
ATOM 1420 O O . LYS A 1 181 ? -0.042 6.862 -7.577 1.00 83.19 181 LYS A O 1
ATOM 1425 N N . PHE A 1 182 ? 0.392 7.319 -9.718 1.00 85.38 182 PHE A N 1
ATOM 1426 C CA . PHE A 1 182 ? 1.403 6.287 -9.898 1.00 85.38 182 PHE A CA 1
ATOM 1427 C C . PHE A 1 182 ? 2.724 6.898 -10.355 1.00 85.38 182 PHE A C 1
ATOM 1429 O O . PHE A 1 182 ? 2.747 7.899 -11.080 1.00 85.38 182 PHE A O 1
ATOM 1436 N N . VAL A 1 183 ? 3.819 6.277 -9.927 1.00 88.00 183 VAL A N 1
ATOM 1437 C CA . VAL A 1 183 ? 5.183 6.578 -10.361 1.00 88.00 183 VAL A CA 1
ATOM 1438 C C . VAL A 1 183 ? 5.786 5.301 -10.915 1.00 88.00 183 VAL A C 1
ATOM 1440 O O . VAL A 1 183 ? 5.790 4.279 -10.242 1.00 88.00 183 VAL A O 1
ATOM 1443 N N . MET A 1 184 ? 6.284 5.351 -12.141 1.00 90.69 184 MET A N 1
ATOM 1444 C CA . MET A 1 184 ? 7.112 4.297 -12.716 1.00 90.69 184 MET A CA 1
ATOM 1445 C C . MET A 1 184 ? 8.539 4.803 -12.791 1.00 90.69 184 MET A C 1
ATOM 1447 O O . MET A 1 184 ? 8.761 5.928 -13.241 1.00 90.69 184 MET A O 1
ATOM 1451 N N . SER A 1 185 ? 9.500 3.995 -12.362 1.00 90.31 185 SER A N 1
ATOM 1452 C CA . SER A 1 185 ? 10.913 4.331 -12.459 1.00 90.31 185 SER A CA 1
ATOM 1453 C C . SER A 1 185 ? 11.755 3.144 -12.886 1.00 90.31 185 SER A C 1
ATOM 1455 O O . SER A 1 185 ? 11.550 2.032 -12.409 1.00 90.31 185 SER A O 1
ATOM 1457 N N . HIS A 1 186 ? 12.724 3.410 -13.750 1.00 89.38 186 HIS A N 1
ATOM 1458 C CA . HIS A 1 186 ? 13.786 2.481 -14.106 1.00 89.38 186 HIS A CA 1
ATOM 1459 C C . HIS A 1 186 ? 15.117 3.162 -13.809 1.00 89.38 186 HIS A C 1
ATOM 1461 O O . HIS A 1 186 ? 15.287 4.343 -14.124 1.00 89.38 186 HIS A O 1
ATOM 1467 N N . GLU A 1 187 ? 16.020 2.432 -13.171 1.00 87.62 187 GLU A N 1
ATOM 1468 C CA . GLU A 1 187 ? 17.353 2.902 -12.825 1.00 87.62 187 GLU A CA 1
ATOM 1469 C C . GLU A 1 187 ? 18.365 1.897 -13.362 1.00 87.62 187 GLU A C 1
ATOM 1471 O O . GLU A 1 187 ? 18.251 0.698 -13.107 1.00 87.62 187 GLU A O 1
ATOM 1476 N N . GLU A 1 188 ? 19.316 2.389 -14.149 1.00 78.25 188 GLU A N 1
ATOM 1477 C CA . GLU A 1 188 ? 20.407 1.597 -14.702 1.00 78.25 188 GLU A CA 1
ATOM 1478 C C . GLU A 1 188 ? 21.713 2.095 -14.087 1.00 78.25 188 GLU A C 1
ATOM 1480 O O . GLU A 1 188 ? 22.093 3.254 -14.271 1.00 78.25 188 GLU A O 1
ATOM 1485 N N . GLU A 1 189 ? 22.383 1.240 -13.313 1.00 65.44 189 GLU A N 1
ATOM 1486 C CA . GLU A 1 189 ? 23.705 1.539 -12.766 1.00 65.44 189 GLU A CA 1
ATOM 1487 C C . GLU A 1 189 ? 24.763 1.413 -13.867 1.00 65.44 189 GLU A C 1
ATOM 1489 O O . GLU A 1 189 ? 25.011 0.332 -14.403 1.00 65.44 189 GLU A O 1
ATOM 1494 N N . ASN A 1 190 ? 25.436 2.520 -14.183 1.00 61.53 190 ASN A N 1
ATOM 1495 C CA . ASN A 1 190 ? 26.626 2.481 -15.027 1.00 61.53 190 ASN A CA 1
ATOM 1496 C C . ASN A 1 190 ? 27.852 2.050 -14.206 1.00 61.53 190 ASN A C 1
ATOM 1498 O O . ASN A 1 190 ? 27.942 2.325 -13.011 1.00 61.53 190 ASN A O 1
ATOM 1502 N N . GLN A 1 191 ? 28.854 1.459 -14.870 1.00 51.03 191 GLN A N 1
ATOM 1503 C CA . GLN A 1 191 ? 30.109 0.993 -14.246 1.00 51.03 191 GLN A CA 1
ATOM 1504 C C . GLN A 1 191 ? 30.897 2.088 -13.498 1.00 51.03 191 GLN A C 1
ATOM 1506 O O . GLN A 1 191 ? 31.732 1.768 -12.655 1.00 51.03 191 GLN A O 1
ATOM 1511 N N . ASP A 1 192 ? 30.624 3.364 -13.781 1.00 55.72 192 ASP A N 1
ATOM 1512 C CA . ASP A 1 192 ? 31.254 4.519 -13.133 1.00 55.72 192 ASP A CA 1
ATOM 1513 C C . ASP A 1 192 ? 30.482 5.023 -11.891 1.00 55.72 192 ASP A C 1
ATOM 1515 O O . ASP A 1 192 ? 30.817 6.070 -11.338 1.00 55.72 192 ASP A O 1
ATOM 1519 N N . GLY A 1 193 ? 29.432 4.314 -11.452 1.00 55.09 193 GLY A N 1
ATOM 1520 C CA . GLY A 1 193 ? 28.609 4.686 -10.290 1.00 55.09 193 GLY A CA 1
ATOM 1521 C C . GLY A 1 193 ? 27.642 5.853 -10.536 1.00 55.09 193 GLY A C 1
ATOM 1522 O O . GLY A 1 193 ? 26.982 6.317 -9.611 1.00 55.09 193 GLY A O 1
ATOM 1523 N N . LEU A 1 194 ? 27.544 6.334 -11.779 1.00 57.06 194 LEU A N 1
ATOM 1524 C CA . LEU A 1 194 ? 26.600 7.367 -12.210 1.00 57.06 194 LEU A CA 1
ATOM 1525 C C . LEU A 1 194 ? 25.432 6.700 -12.942 1.00 57.06 194 LEU A C 1
ATOM 1527 O O . LEU A 1 194 ? 25.452 6.560 -14.167 1.00 57.06 194 LEU A O 1
ATOM 1531 N N . GLY A 1 195 ? 24.446 6.228 -12.181 1.00 65.19 195 GLY A N 1
ATOM 1532 C CA . GLY A 1 195 ? 23.246 5.620 -12.745 1.00 65.19 195 GLY A CA 1
ATOM 1533 C C . GLY A 1 195 ? 22.368 6.628 -13.491 1.00 65.19 195 GLY A C 1
ATOM 1534 O O . GLY A 1 195 ? 22.324 7.811 -13.142 1.00 65.19 195 GLY A O 1
ATOM 1535 N N . GLN A 1 196 ? 21.666 6.172 -14.528 1.00 73.12 196 GLN A N 1
ATOM 1536 C CA . GLN A 1 196 ? 20.589 6.946 -15.147 1.00 73.12 196 GLN A CA 1
ATOM 1537 C C . GLN A 1 196 ? 19.255 6.476 -14.587 1.00 73.12 196 GLN A C 1
ATOM 1539 O O . GLN A 1 196 ? 18.930 5.292 -14.636 1.00 73.12 196 GLN A O 1
ATOM 1544 N N . LYS A 1 197 ? 18.467 7.424 -14.076 1.00 85.88 197 LYS A N 1
ATOM 1545 C CA . LYS A 1 197 ? 17.117 7.168 -13.586 1.00 85.88 197 LYS A CA 1
ATOM 1546 C C . LYS A 1 197 ? 16.106 7.876 -14.467 1.00 85.88 197 LYS A C 1
ATOM 1548 O O . LYS A 1 197 ? 16.101 9.103 -14.550 1.00 85.88 197 LYS A O 1
ATOM 1553 N N . ILE A 1 198 ? 15.210 7.107 -15.070 1.00 88.62 198 ILE A N 1
ATOM 1554 C CA . ILE A 1 198 ? 14.040 7.646 -15.759 1.00 88.62 198 ILE A CA 1
ATOM 1555 C C . ILE A 1 198 ? 12.798 7.433 -14.908 1.00 88.62 198 ILE A C 1
ATOM 1557 O O . ILE A 1 198 ? 12.639 6.397 -14.261 1.00 88.62 198 ILE A O 1
ATOM 1561 N N . GLN A 1 199 ? 11.912 8.429 -14.895 1.00 90.69 199 GLN A N 1
ATOM 1562 C CA . GLN A 1 199 ? 10.666 8.375 -14.139 1.00 90.69 199 GLN A CA 1
ATOM 1563 C C . GLN A 1 199 ? 9.489 8.896 -14.957 1.00 90.69 199 GLN A C 1
ATOM 1565 O O . GLN A 1 199 ? 9.614 9.860 -15.712 1.00 90.69 199 GLN A O 1
ATOM 1570 N N . ARG A 1 200 ? 8.319 8.292 -14.752 1.00 88.25 200 ARG A N 1
ATOM 1571 C CA . ARG A 1 200 ? 7.045 8.730 -15.318 1.00 88.25 200 ARG A CA 1
ATOM 1572 C C . ARG A 1 200 ? 5.984 8.772 -14.231 1.00 88.25 200 ARG A C 1
ATOM 1574 O O . ARG A 1 200 ? 5.809 7.813 -13.488 1.00 88.25 200 ARG A O 1
ATOM 1581 N N . TRP A 1 201 ? 5.252 9.878 -14.183 1.00 90.25 201 TRP A N 1
ATOM 1582 C CA . TRP A 1 201 ? 4.133 10.078 -13.270 1.00 90.25 201 TRP A CA 1
ATOM 1583 C C . TRP A 1 201 ? 2.836 10.067 -14.066 1.00 90.25 201 TRP A C 1
ATOM 1585 O O . TRP A 1 201 ? 2.759 10.696 -15.122 1.00 90.25 201 TRP A O 1
ATOM 1595 N N . PHE A 1 202 ? 1.811 9.401 -13.550 1.00 87.62 202 PHE A N 1
ATOM 1596 C CA . PHE A 1 202 ? 0.471 9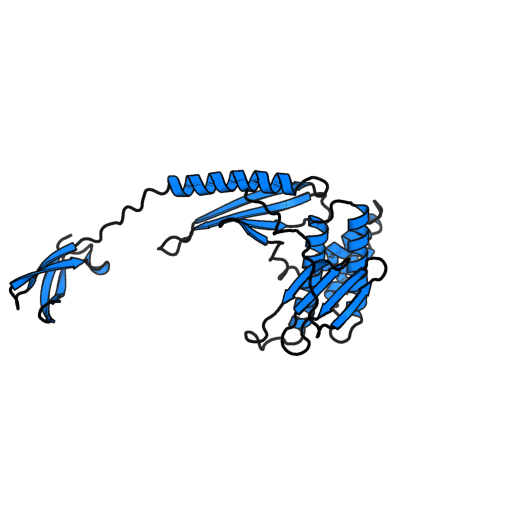.454 -14.128 1.00 87.62 202 PHE A CA 1
ATOM 1597 C C . PHE A 1 202 ? -0.596 9.308 -13.048 1.00 87.62 202 PHE A C 1
ATOM 1599 O O . PHE A 1 202 ? -0.313 8.932 -11.911 1.00 87.62 202 PHE A O 1
ATOM 1606 N N . THR A 1 203 ? -1.829 9.640 -13.412 1.00 86.81 203 THR A N 1
ATOM 1607 C CA . THR A 1 203 ? -2.972 9.618 -12.506 1.00 86.81 203 THR A CA 1
ATOM 1608 C C . THR A 1 203 ? -4.075 8.772 -13.122 1.00 86.81 203 THR A C 1
ATOM 1610 O O . THR A 1 203 ? -4.405 8.939 -14.296 1.00 86.81 203 THR A O 1
ATOM 1613 N N . ALA A 1 204 ? -4.655 7.879 -12.331 1.00 84.00 204 ALA A N 1
ATOM 1614 C CA . ALA A 1 204 ? -5.834 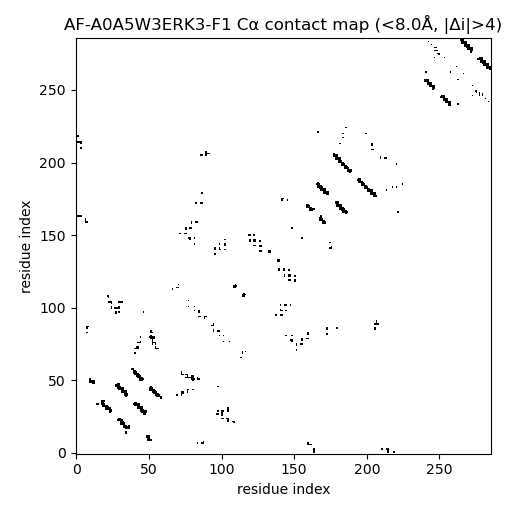7.106 -12.688 1.00 84.00 204 ALA A CA 1
ATOM 1615 C C . ALA A 1 204 ? -6.986 7.472 -11.751 1.00 84.00 204 ALA A C 1
ATOM 1617 O O . ALA A 1 204 ? -6.762 7.842 -10.601 1.00 84.00 204 ALA A O 1
ATOM 1618 N N . ARG A 1 205 ? -8.226 7.368 -12.227 1.00 80.75 205 ARG A N 1
ATOM 1619 C CA . ARG A 1 205 ? -9.394 7.553 -11.364 1.00 80.75 205 ARG A CA 1
ATOM 1620 C C . ARG A 1 205 ? -9.528 6.388 -10.387 1.00 80.75 205 ARG A C 1
ATOM 1622 O O . ARG A 1 205 ? -9.313 5.240 -10.759 1.00 80.75 205 ARG A O 1
ATOM 1629 N N . LEU A 1 206 ? -9.914 6.703 -9.156 1.00 75.25 206 LEU A N 1
ATOM 1630 C CA . LEU A 1 206 ? -10.064 5.746 -8.056 1.00 75.25 206 LEU A CA 1
ATOM 1631 C C . LEU A 1 206 ? -11.244 4.770 -8.255 1.00 75.25 206 LEU A C 1
ATOM 1633 O O . LEU A 1 206 ? -11.272 3.694 -7.664 1.00 75.25 206 LEU A O 1
ATOM 1637 N N . ASP A 1 207 ? -12.236 5.171 -9.047 1.00 74.62 207 ASP A N 1
ATOM 1638 C CA . ASP A 1 207 ? -13.458 4.423 -9.366 1.00 74.62 207 ASP A CA 1
ATOM 1639 C C . ASP A 1 207 ? -13.440 3.796 -10.773 1.00 74.62 207 ASP A C 1
ATOM 1641 O O . ASP A 1 207 ? -14.434 3.218 -11.206 1.00 74.62 207 ASP A O 1
ATOM 1645 N N . ALA A 1 208 ? -12.326 3.915 -11.498 1.00 77.75 208 ALA A N 1
ATOM 1646 C CA . ALA A 1 208 ? -12.155 3.339 -12.827 1.00 77.75 208 ALA A CA 1
ATOM 1647 C C . ALA A 1 208 ? -11.359 2.026 -12.777 1.00 77.75 208 ALA A C 1
ATOM 1649 O O . ALA A 1 208 ? -10.765 1.682 -11.754 1.00 77.75 208 ALA A O 1
ATOM 1650 N N . ASP A 1 209 ? -11.288 1.332 -13.916 1.00 81.94 209 ASP A N 1
ATOM 1651 C CA . ASP A 1 209 ? -10.341 0.234 -14.139 1.00 81.94 209 ASP A CA 1
ATOM 1652 C C . ASP A 1 209 ? -8.911 0.792 -14.255 1.00 81.94 209 ASP A C 1
ATOM 1654 O O . ASP A 1 209 ? -8.322 0.944 -15.332 1.00 81.94 209 ASP A O 1
ATOM 1658 N N . TRP A 1 210 ? -8.377 1.206 -13.108 1.00 82.50 210 TRP A N 1
ATOM 1659 C CA . TRP A 1 210 ? -7.032 1.744 -13.011 1.00 82.50 210 TRP A CA 1
ATOM 1660 C C . TRP A 1 210 ? -5.990 0.653 -13.285 1.00 82.50 210 TRP A C 1
ATOM 1662 O O . TRP A 1 210 ? -4.901 0.991 -13.741 1.00 82.50 210 TRP A O 1
ATOM 1672 N N . GLU A 1 211 ? -6.312 -0.632 -13.087 1.00 79.50 211 GLU A N 1
ATOM 1673 C CA . GLU A 1 211 ? -5.410 -1.756 -13.359 1.00 79.50 211 GLU A CA 1
ATOM 1674 C C . GLU A 1 211 ? -5.087 -1.835 -14.854 1.00 79.50 211 GLU A C 1
ATOM 1676 O O . GLU A 1 211 ? -3.915 -1.839 -15.246 1.00 79.50 211 GLU A O 1
ATOM 1681 N N . ALA A 1 212 ? -6.113 -1.806 -15.711 1.00 84.25 212 ALA A N 1
ATOM 1682 C CA . ALA A 1 212 ? -5.926 -1.773 -17.157 1.00 84.25 212 ALA A CA 1
ATOM 1683 C C . ALA A 1 212 ? -5.114 -0.546 -17.605 1.00 84.25 212 ALA A C 1
ATOM 1685 O O . ALA A 1 212 ? -4.257 -0.657 -18.491 1.00 84.25 212 ALA A O 1
ATOM 1686 N N . HIS A 1 213 ? -5.339 0.610 -16.972 1.00 87.75 213 HIS A N 1
ATOM 1687 C CA . HIS A 1 213 ? -4.590 1.834 -17.249 1.00 87.75 213 HIS A CA 1
ATOM 1688 C C . HIS A 1 213 ? -3.114 1.706 -16.838 1.00 87.75 213 HIS A C 1
ATOM 1690 O O . HIS A 1 213 ? -2.234 1.976 -17.656 1.00 87.75 213 HIS A O 1
ATOM 1696 N N . VAL A 1 214 ? -2.822 1.231 -15.623 1.00 86.12 214 VAL A N 1
ATOM 1697 C CA . VAL A 1 214 ? -1.449 1.000 -15.144 1.00 86.12 214 VAL A CA 1
ATOM 1698 C C . VAL A 1 214 ? -0.732 0.006 -16.051 1.00 86.12 214 VAL A C 1
ATOM 1700 O O . VAL A 1 214 ? 0.376 0.285 -16.499 1.00 86.12 214 VAL A O 1
ATOM 1703 N N . ASN A 1 215 ? -1.376 -1.106 -16.411 1.00 87.06 215 ASN A N 1
ATOM 1704 C CA . ASN A 1 215 ? -0.806 -2.092 -17.328 1.00 87.06 215 ASN A CA 1
ATOM 1705 C C . ASN A 1 215 ? -0.535 -1.499 -18.725 1.00 87.06 215 ASN A C 1
ATOM 1707 O O . ASN A 1 215 ? 0.448 -1.858 -19.377 1.00 87.06 215 ASN A O 1
ATOM 1711 N N . ALA A 1 216 ? -1.381 -0.584 -19.208 1.00 89.62 216 ALA A N 1
ATOM 1712 C CA . ALA A 1 216 ? -1.148 0.120 -20.467 1.00 89.62 216 ALA A CA 1
ATOM 1713 C C . ALA A 1 216 ? 0.040 1.089 -20.390 1.00 89.62 216 ALA A C 1
ATOM 1715 O O . ALA A 1 216 ? 0.850 1.124 -21.318 1.00 89.62 216 ALA A O 1
ATOM 1716 N N . GLU A 1 217 ? 0.173 1.842 -19.298 1.00 91.56 217 GLU A N 1
ATOM 1717 C CA . GLU A 1 217 ? 1.317 2.731 -19.072 1.00 91.56 217 GLU A CA 1
ATOM 1718 C C . GLU A 1 217 ? 2.618 1.947 -18.882 1.00 91.56 217 GLU A C 1
ATOM 1720 O O . GLU A 1 217 ? 3.645 2.332 -19.440 1.00 91.56 217 GLU A O 1
ATOM 1725 N N . LEU A 1 218 ? 2.561 0.799 -18.203 1.00 89.31 218 LEU A N 1
ATOM 1726 C CA . LEU A 1 218 ? 3.703 -0.086 -18.002 1.00 89.31 218 LEU A CA 1
ATOM 1727 C C . LEU A 1 218 ? 4.248 -0.591 -19.343 1.00 89.31 218 LEU A C 1
ATOM 1729 O O . LEU A 1 218 ? 5.445 -0.493 -19.599 1.00 89.31 218 LEU A O 1
ATOM 1733 N N . ARG A 1 219 ? 3.370 -1.030 -20.258 1.00 90.81 219 ARG A N 1
ATOM 1734 C CA . ARG A 1 219 ? 3.768 -1.427 -21.623 1.00 90.81 219 ARG A CA 1
ATOM 1735 C C . ARG A 1 219 ? 4.475 -0.301 -22.379 1.00 90.81 219 ARG A C 1
ATOM 1737 O O . ARG A 1 219 ? 5.479 -0.552 -23.041 1.00 90.81 219 ARG A O 1
ATOM 1744 N N . LYS A 1 220 ? 3.976 0.936 -22.274 1.00 92.06 220 LYS A N 1
ATOM 1745 C CA . LYS A 1 220 ? 4.619 2.105 -22.899 1.00 92.06 220 LYS A CA 1
ATOM 1746 C C . LYS A 1 220 ? 5.991 2.373 -22.282 1.00 92.06 220 LYS A C 1
ATOM 1748 O O . LYS A 1 220 ? 6.935 2.661 -23.008 1.00 92.06 220 LYS A O 1
ATOM 1753 N N . PHE A 1 221 ? 6.108 2.268 -20.959 1.00 91.94 221 PHE A N 1
ATOM 1754 C CA . PHE A 1 221 ? 7.361 2.529 -20.257 1.00 91.94 221 PHE A CA 1
ATOM 1755 C C . PHE A 1 221 ? 8.418 1.453 -20.549 1.00 91.94 221 PHE A C 1
ATOM 1757 O O . PHE A 1 221 ? 9.567 1.803 -20.802 1.00 91.94 221 PHE A O 1
ATOM 1764 N N . HIS A 1 222 ? 8.030 0.176 -20.655 1.00 89.88 222 HIS A N 1
ATOM 1765 C CA . HIS A 1 222 ? 8.919 -0.886 -21.147 1.00 89.88 222 HIS A CA 1
ATOM 1766 C C . HIS A 1 222 ? 9.460 -0.590 -22.548 1.00 89.88 222 HIS A C 1
ATOM 1768 O O . HIS A 1 222 ? 10.650 -0.780 -22.780 1.00 89.88 222 HIS A O 1
ATOM 1774 N N . ALA A 1 223 ? 8.623 -0.097 -23.467 1.00 89.94 223 ALA A N 1
ATOM 1775 C CA . ALA A 1 223 ? 9.081 0.270 -24.807 1.00 89.94 223 ALA A CA 1
ATOM 1776 C C . ALA A 1 223 ? 10.124 1.401 -24.768 1.00 89.94 223 ALA A C 1
ATOM 1778 O O . ALA A 1 223 ? 11.124 1.333 -25.473 1.00 89.94 223 ALA A O 1
ATOM 1779 N N . VAL A 1 224 ? 9.940 2.404 -23.901 1.00 87.94 224 VAL A N 1
ATOM 1780 C CA . VAL A 1 224 ? 10.930 3.479 -23.701 1.00 87.94 224 VAL A CA 1
ATOM 1781 C C . VAL A 1 224 ? 12.239 2.934 -23.124 1.00 87.94 224 VAL A C 1
ATOM 1783 O O . VAL A 1 224 ? 13.304 3.266 -23.630 1.00 87.94 224 VAL A O 1
ATOM 1786 N N . VAL A 1 225 ? 12.175 2.074 -22.101 1.00 86.62 225 VAL A N 1
ATOM 1787 C CA . VAL A 1 225 ? 13.366 1.428 -21.516 1.00 86.62 225 VAL A CA 1
ATOM 1788 C C . VAL A 1 225 ? 14.113 0.594 -22.560 1.00 86.62 225 VAL A C 1
ATOM 1790 O O . VAL A 1 225 ? 15.338 0.634 -22.609 1.00 86.62 225 VAL A O 1
ATOM 1793 N N . ALA A 1 226 ? 13.396 -0.150 -23.406 1.00 86.12 226 ALA A N 1
ATOM 1794 C CA . ALA A 1 226 ? 14.003 -0.947 -24.469 1.00 86.12 226 ALA A CA 1
ATOM 1795 C C . ALA A 1 226 ? 14.745 -0.068 -25.488 1.00 86.12 226 ALA A C 1
ATOM 1797 O O . ALA A 1 226 ? 15.897 -0.354 -25.800 1.00 86.12 226 ALA A O 1
ATOM 1798 N N . LEU A 1 227 ? 14.135 1.041 -25.921 1.00 84.62 227 LEU A N 1
ATOM 1799 C CA . LEU A 1 227 ? 14.781 2.001 -26.821 1.00 84.62 227 LEU A CA 1
ATOM 1800 C C . LEU A 1 227 ? 16.056 2.598 -26.213 1.00 84.62 227 LEU A C 1
ATOM 1802 O O . LEU A 1 227 ? 17.062 2.700 -26.903 1.00 84.62 227 LEU A O 1
ATOM 1806 N N . LEU A 1 228 ? 16.058 2.926 -24.916 1.00 77.06 228 LEU A N 1
ATOM 1807 C CA . LEU A 1 228 ? 17.267 3.419 -24.241 1.00 77.06 228 LEU A CA 1
ATOM 1808 C C . LEU A 1 228 ? 18.404 2.387 -24.260 1.00 77.06 228 LEU A C 1
ATOM 1810 O O . LEU A 1 228 ? 19.563 2.748 -24.459 1.00 77.06 228 LEU A O 1
ATOM 1814 N N . LYS A 1 229 ? 18.080 1.099 -24.108 1.00 73.62 229 LYS A N 1
ATOM 1815 C CA . LYS A 1 229 ? 19.066 0.011 -24.190 1.00 73.62 229 LYS A CA 1
ATOM 1816 C C . LYS A 1 229 ? 19.593 -0.206 -25.609 1.00 73.62 229 LYS A C 1
ATOM 1818 O O . LYS A 1 229 ? 20.756 -0.563 -25.763 1.00 73.62 229 LYS A O 1
ATOM 1823 N N . GLU A 1 230 ? 18.766 0.014 -26.630 1.00 67.06 230 GLU A N 1
ATOM 1824 C CA . GLU A 1 230 ? 19.155 -0.086 -28.045 1.00 67.06 230 GLU A CA 1
ATOM 1825 C C . GLU A 1 230 ? 19.996 1.116 -28.513 1.00 67.06 230 GLU A C 1
ATOM 1827 O O . GLU A 1 230 ? 20.972 0.931 -29.241 1.00 67.06 230 GLU A O 1
ATOM 1832 N N . ASP A 1 231 ? 19.666 2.328 -28.052 1.00 56.81 231 ASP A N 1
ATOM 1833 C CA . ASP A 1 231 ? 20.411 3.564 -28.337 1.00 56.81 231 ASP A CA 1
ATOM 1834 C C . ASP A 1 231 ? 21.714 3.678 -27.539 1.00 56.81 231 ASP A C 1
ATOM 1836 O O . ASP A 1 231 ? 22.573 4.505 -27.861 1.00 56.81 231 ASP A O 1
ATOM 1840 N N . THR A 1 232 ? 21.901 2.840 -26.515 1.00 52.22 232 THR A N 1
ATOM 1841 C CA . THR A 1 232 ? 23.198 2.701 -25.859 1.00 52.22 232 THR A CA 1
ATOM 1842 C C . THR A 1 232 ? 24.138 2.030 -26.861 1.00 52.22 232 THR A C 1
ATOM 1844 O O . THR A 1 232 ? 23.977 0.839 -27.141 1.00 52.22 232 THR A O 1
ATOM 1847 N N . PRO A 1 233 ? 25.128 2.744 -27.438 1.00 43.78 233 PRO A N 1
ATOM 1848 C CA . PRO A 1 233 ? 26.000 2.145 -28.434 1.00 43.78 233 PRO A CA 1
ATOM 1849 C C . PRO A 1 233 ? 26.664 0.938 -27.785 1.00 43.78 233 PRO A C 1
ATOM 1851 O O . PRO A 1 233 ? 27.241 1.095 -26.704 1.00 43.78 233 PRO A O 1
ATOM 1854 N N . ALA A 1 234 ? 26.575 -0.237 -28.426 1.00 43.56 234 ALA A N 1
ATOM 1855 C CA . ALA A 1 234 ? 27.262 -1.454 -28.000 1.00 43.56 234 ALA A CA 1
ATOM 1856 C C . ALA A 1 234 ? 28.622 -1.059 -27.437 1.00 43.56 234 ALA A C 1
ATOM 1858 O O . ALA A 1 234 ? 29.403 -0.458 -28.182 1.00 43.56 234 ALA A O 1
ATOM 1859 N N . GLN A 1 235 ? 28.827 -1.292 -26.129 1.00 44.69 235 GLN A N 1
ATOM 1860 C CA . GLN A 1 235 ? 29.989 -0.834 -25.371 1.00 44.69 235 GLN A CA 1
ATOM 1861 C C . GLN A 1 235 ? 31.209 -0.842 -26.287 1.00 44.69 235 GLN A C 1
ATOM 1863 O O . GLN A 1 235 ? 31.777 -1.901 -26.574 1.00 44.69 235 GLN A O 1
ATOM 1868 N N . LYS A 1 236 ? 31.633 0.338 -26.760 1.00 41.91 236 LYS A N 1
ATOM 1869 C CA . LYS A 1 236 ? 33.006 0.487 -27.217 1.00 41.91 236 LYS A CA 1
ATOM 1870 C C . LYS A 1 236 ? 33.801 0.288 -25.944 1.00 41.91 236 LYS A C 1
ATOM 1872 O O . LYS A 1 236 ? 34.043 1.243 -25.214 1.00 41.91 236 LYS A O 1
ATOM 1877 N N . GLN A 1 237 ? 34.152 -0.965 -25.649 1.00 42.06 237 GLN A N 1
ATOM 1878 C CA . GLN A 1 237 ? 35.259 -1.281 -24.771 1.00 42.06 237 GLN A CA 1
ATOM 1879 C C . GLN A 1 237 ? 36.382 -0.390 -25.278 1.00 42.06 237 GLN A C 1
ATOM 1881 O O . GLN A 1 237 ? 36.930 -0.637 -26.357 1.00 42.06 237 GLN A O 1
ATOM 1886 N N . SER A 1 238 ? 36.663 0.708 -24.572 1.00 47.00 238 SER A N 1
ATOM 1887 C CA . SER A 1 238 ? 37.890 1.434 -24.826 1.00 47.00 238 SER A CA 1
ATOM 1888 C C . SER A 1 238 ? 38.964 0.427 -24.444 1.00 47.00 238 SER A C 1
ATOM 1890 O O . SER A 1 238 ? 39.197 0.148 -23.268 1.00 47.00 238 SER A O 1
ATOM 1892 N N . LYS A 1 239 ? 39.494 -0.276 -25.452 1.00 60.03 239 LYS A N 1
ATOM 1893 C CA . LYS A 1 239 ? 40.584 -1.218 -25.248 1.00 60.03 239 LYS A CA 1
ATOM 1894 C C . LYS A 1 239 ? 41.676 -0.386 -24.610 1.00 60.03 239 LYS A C 1
ATOM 1896 O O . LYS A 1 239 ? 42.185 0.546 -25.230 1.00 60.03 239 LYS A O 1
ATOM 1901 N N . ALA A 1 240 ? 41.937 -0.654 -23.336 1.00 67.50 240 ALA A N 1
ATOM 1902 C CA . ALA A 1 240 ? 43.009 0.004 -22.625 1.00 67.50 240 ALA A CA 1
ATOM 1903 C C . ALA A 1 240 ? 44.280 -0.138 -23.477 1.00 67.50 240 ALA A C 1
ATOM 1905 O O . ALA A 1 240 ? 44.519 -1.238 -23.985 1.00 67.50 240 ALA A O 1
ATOM 1906 N N . PRO A 1 241 ? 45.050 0.943 -23.693 1.00 77.00 241 PRO A N 1
ATOM 1907 C CA . PRO A 1 241 ? 46.245 0.862 -24.516 1.00 77.00 241 PRO A CA 1
ATOM 1908 C C . PRO A 1 241 ? 47.168 -0.219 -23.954 1.00 77.00 241 PRO A C 1
ATOM 1910 O O . PRO A 1 241 ? 47.290 -0.381 -22.735 1.00 77.00 241 PRO A O 1
ATOM 1913 N N . VAL A 1 242 ? 47.760 -0.998 -24.852 1.00 84.12 242 VAL A N 1
ATOM 1914 C CA . VAL A 1 242 ? 48.657 -2.100 -24.511 1.00 84.12 242 VAL A CA 1
ATOM 1915 C C . VAL A 1 242 ? 50.049 -1.808 -25.044 1.00 84.12 242 VAL A C 1
ATOM 1917 O O . VAL A 1 242 ? 50.193 -1.239 -26.123 1.00 84.12 242 VAL A O 1
ATOM 1920 N N . VAL A 1 243 ? 51.070 -2.225 -24.303 1.00 87.06 243 VAL A N 1
ATOM 1921 C CA . VAL A 1 243 ? 52.471 -2.134 -24.723 1.00 87.06 243 VAL A CA 1
ATOM 1922 C C . VAL A 1 243 ? 53.051 -3.535 -24.883 1.00 87.06 243 VAL A C 1
ATOM 1924 O O . VAL A 1 243 ? 52.896 -4.391 -24.007 1.00 87.06 243 VAL A O 1
ATOM 1927 N N . GLY A 1 244 ? 53.684 -3.780 -26.030 1.00 88.31 244 GLY A N 1
ATOM 1928 C CA . GLY A 1 244 ? 54.455 -4.992 -26.289 1.00 88.31 244 GLY A CA 1
ATOM 1929 C C . GLY A 1 244 ? 55.892 -4.818 -25.806 1.00 88.31 244 GLY A C 1
ATOM 1930 O O . GLY A 1 244 ? 56.494 -3.775 -26.045 1.00 88.31 244 GLY A O 1
ATOM 1931 N N . TRP A 1 245 ? 56.444 -5.822 -25.132 1.00 91.06 245 TRP A N 1
ATOM 1932 C CA . TRP A 1 245 ? 57.806 -5.777 -24.604 1.00 91.06 245 TRP A CA 1
ATOM 1933 C C . TRP A 1 245 ? 58.448 -7.164 -24.578 1.00 91.06 245 TRP A C 1
ATOM 1935 O O . TRP A 1 245 ? 57.759 -8.182 -24.491 1.00 91.06 245 TRP A O 1
ATOM 1945 N N . THR A 1 246 ? 59.776 -7.214 -24.640 1.00 92.25 246 THR A N 1
ATOM 1946 C CA . THR A 1 246 ? 60.548 -8.462 -24.584 1.00 92.25 246 THR A CA 1
ATOM 1947 C C . THR A 1 246 ? 61.271 -8.553 -23.251 1.00 92.25 246 THR A C 1
ATOM 1949 O O . THR A 1 246 ? 61.957 -7.622 -22.836 1.00 92.25 246 THR A O 1
ATOM 1952 N N . CYS A 1 247 ? 61.130 -9.679 -22.554 1.00 90.69 247 CYS A N 1
ATOM 1953 C CA . CYS A 1 247 ? 61.799 -9.868 -21.276 1.00 90.69 247 CYS A CA 1
ATOM 1954 C C . CYS A 1 247 ? 63.310 -10.057 -21.459 1.00 90.69 247 CYS A C 1
ATOM 1956 O O . CYS A 1 247 ? 63.742 -11.037 -22.057 1.00 90.69 247 CYS A O 1
ATOM 1958 N N . SER A 1 248 ? 64.121 -9.214 -20.820 1.00 90.38 248 SER A N 1
ATOM 1959 C CA . SER A 1 248 ? 65.589 -9.329 -20.806 1.00 90.38 248 SER A CA 1
ATOM 1960 C C . SER A 1 248 ? 66.125 -10.577 -20.085 1.00 90.38 248 SER A C 1
ATOM 1962 O O . SER A 1 248 ? 67.323 -10.838 -20.109 1.00 90.38 248 SER A O 1
ATOM 1964 N N . GLY A 1 249 ? 65.276 -11.307 -19.353 1.00 87.56 249 GLY A N 1
ATOM 1965 C CA . GLY A 1 249 ? 65.654 -12.513 -18.608 1.00 87.56 249 GLY A CA 1
ATOM 1966 C C . GLY A 1 249 ? 65.421 -13.811 -19.378 1.00 87.56 249 GLY A C 1
ATOM 1967 O O . GLY A 1 249 ? 66.259 -14.702 -19.335 1.00 87.56 249 GLY A O 1
ATOM 1968 N N . CYS A 1 250 ? 64.291 -13.921 -20.083 1.00 90.94 250 CYS A N 1
ATOM 1969 C CA . CYS A 1 250 ? 63.904 -15.144 -20.799 1.00 90.94 250 CYS A CA 1
ATOM 1970 C C . CYS A 1 250 ? 63.686 -14.948 -22.308 1.00 90.94 250 CYS A C 1
ATOM 1972 O O . CYS A 1 250 ? 63.290 -15.887 -22.994 1.00 90.94 250 CYS A O 1
ATOM 1974 N N . ASN A 1 251 ? 63.925 -13.735 -22.814 1.00 90.88 251 ASN A N 1
ATOM 1975 C CA . ASN A 1 251 ? 63.796 -13.330 -24.214 1.00 90.88 251 ASN A CA 1
ATOM 1976 C C . ASN A 1 251 ? 62.415 -13.604 -24.846 1.00 90.88 251 ASN A C 1
ATOM 1978 O O . ASN A 1 251 ? 62.292 -13.748 -26.060 1.00 90.88 251 ASN A O 1
ATOM 1982 N N . ARG A 1 252 ? 61.365 -13.701 -24.019 1.00 88.94 252 ARG A N 1
ATOM 1983 C CA . ARG A 1 252 ? 59.977 -13.894 -24.462 1.00 88.94 252 ARG A CA 1
ATOM 1984 C C . ARG A 1 252 ? 59.266 -12.559 -24.631 1.00 88.94 252 ARG A C 1
ATOM 1986 O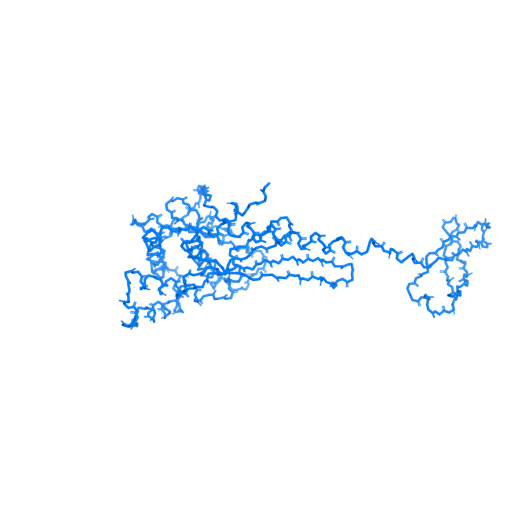 O . ARG A 1 252 ? 59.463 -11.641 -23.835 1.00 88.94 252 ARG A O 1
ATOM 1993 N N . ASN A 1 253 ? 58.407 -12.490 -25.643 1.00 91.56 253 ASN A N 1
ATOM 1994 C CA . ASN A 1 253 ? 57.554 -11.336 -25.903 1.00 91.56 253 ASN A CA 1
ATOM 1995 C C . ASN A 1 253 ? 56.284 -11.406 -25.052 1.00 91.56 253 ASN A C 1
ATOM 1997 O O . ASN A 1 253 ? 55.646 -12.454 -24.948 1.00 91.56 253 ASN A O 1
ATOM 2001 N N . HIS A 1 254 ? 55.912 -10.273 -24.474 1.00 88.06 254 HIS A N 1
ATOM 2002 C CA . HIS A 1 254 ? 54.747 -10.102 -23.624 1.00 88.06 254 HIS A CA 1
ATOM 2003 C C . HIS A 1 254 ? 53.987 -8.838 -24.019 1.00 88.06 254 HIS A C 1
ATOM 2005 O O . HIS A 1 254 ? 54.534 -7.925 -24.632 1.00 88.06 254 HIS A O 1
ATOM 2011 N N . VAL A 1 255 ? 52.711 -8.793 -23.645 1.00 88.50 255 VAL A N 1
ATOM 2012 C CA . VAL A 1 255 ? 51.852 -7.621 -23.805 1.00 88.50 255 VAL A CA 1
ATOM 2013 C C . VAL A 1 255 ? 51.295 -7.270 -22.435 1.00 88.50 255 VAL A C 1
ATOM 2015 O O . VAL A 1 255 ? 50.794 -8.148 -21.732 1.00 88.50 255 VAL A O 1
ATOM 2018 N N . ALA A 1 256 ? 51.397 -6.004 -22.044 1.00 82.62 256 ALA A N 1
ATOM 2019 C CA . ALA A 1 256 ? 50.861 -5.504 -20.785 1.00 82.62 256 ALA A CA 1
ATOM 2020 C C . ALA A 1 256 ? 49.869 -4.369 -21.032 1.00 82.62 256 ALA A C 1
ATOM 2022 O O . ALA A 1 256 ? 50.056 -3.544 -21.926 1.00 82.62 256 ALA A O 1
ATOM 2023 N N . THR A 1 257 ? 48.812 -4.325 -20.224 1.00 84.12 257 THR A N 1
ATOM 2024 C CA . THR A 1 257 ? 47.852 -3.217 -20.245 1.00 84.12 257 THR A CA 1
ATOM 2025 C C . THR A 1 257 ? 48.445 -2.020 -19.515 1.00 84.12 257 THR A C 1
ATOM 2027 O O . THR A 1 257 ? 48.917 -2.167 -18.389 1.00 84.12 257 THR A O 1
ATOM 2030 N N . VAL A 1 258 ? 48.390 -0.835 -20.123 1.00 79.50 258 VAL A N 1
ATOM 2031 C CA . VAL A 1 258 ? 48.929 0.391 -19.525 1.00 79.50 258 VAL A CA 1
ATOM 2032 C C . VAL A 1 258 ? 47.995 0.880 -18.403 1.00 79.50 258 VAL A C 1
ATOM 2034 O O . VAL A 1 258 ? 46.807 1.165 -18.656 1.00 79.50 258 VAL A O 1
ATOM 2037 N N . PRO A 1 259 ? 48.491 0.992 -17.152 1.00 76.25 259 PRO A N 1
ATOM 2038 C CA . PRO A 1 259 ? 47.719 1.511 -16.027 1.00 76.25 259 PRO A CA 1
ATOM 2039 C C . PRO A 1 259 ? 47.204 2.923 -16.308 1.00 76.25 259 PRO A C 1
ATOM 2041 O O . PRO A 1 259 ? 47.892 3.722 -16.939 1.00 76.25 259 PRO A O 1
ATOM 2044 N N . ARG A 1 260 ? 46.008 3.267 -15.804 1.00 72.69 260 ARG A N 1
ATOM 2045 C CA . ARG A 1 260 ? 45.373 4.582 -16.048 1.00 72.69 260 ARG A CA 1
ATOM 2046 C C . ARG A 1 260 ? 46.295 5.769 -15.730 1.00 72.69 260 ARG A C 1
ATOM 2048 O O . ARG A 1 260 ? 46.262 6.752 -16.459 1.00 72.69 260 ARG A O 1
ATOM 2055 N N . THR A 1 261 ? 47.139 5.647 -14.706 1.00 72.38 261 THR A N 1
ATOM 2056 C CA . THR A 1 261 ? 48.095 6.678 -14.267 1.00 72.38 261 THR A CA 1
ATOM 2057 C C . THR A 1 261 ? 49.185 7.010 -15.290 1.00 72.38 261 THR A C 1
ATOM 2059 O O . THR A 1 261 ? 49.732 8.102 -15.228 1.00 72.38 261 THR A O 1
ATOM 2062 N N . HIS A 1 262 ? 49.471 6.113 -16.240 1.00 68.69 262 HIS A N 1
ATOM 2063 C CA . HIS A 1 262 ? 50.560 6.256 -17.218 1.00 68.69 262 HIS A CA 1
ATOM 2064 C C . HIS A 1 262 ? 50.045 6.461 -18.656 1.00 68.69 262 HIS A C 1
ATOM 2066 O O . HIS A 1 262 ? 50.825 6.513 -19.599 1.00 68.69 262 HIS A O 1
ATOM 2072 N N . ARG A 1 263 ? 48.722 6.570 -18.864 1.00 74.56 263 ARG A N 1
ATOM 2073 C CA . ARG A 1 263 ? 48.127 6.629 -20.216 1.00 74.56 263 ARG A CA 1
ATOM 2074 C C . ARG A 1 263 ? 48.377 7.937 -20.963 1.00 74.56 263 ARG A C 1
ATOM 2076 O O . ARG A 1 263 ? 48.264 7.943 -22.181 1.00 74.56 263 ARG A O 1
ATOM 2083 N N . TYR A 1 264 ? 48.678 9.019 -20.249 1.00 72.94 264 TYR A N 1
ATOM 2084 C CA . TYR A 1 264 ? 48.729 10.378 -20.804 1.00 72.94 264 TYR A CA 1
ATOM 2085 C C . TYR A 1 264 ? 50.120 11.019 -20.732 1.00 72.94 264 TYR A C 1
ATOM 2087 O O . TYR A 1 264 ? 50.287 12.176 -21.106 1.00 72.94 264 TYR A O 1
ATOM 2095 N N . THR A 1 265 ? 51.123 10.286 -20.253 1.00 67.38 265 THR A N 1
ATOM 2096 C CA . THR A 1 265 ? 52.493 10.772 -20.077 1.00 67.38 265 THR A CA 1
ATOM 2097 C C . THR A 1 265 ? 53.472 9.727 -20.597 1.00 67.38 265 THR A C 1
ATOM 2099 O O . THR A 1 265 ? 53.314 8.539 -20.336 1.00 67.38 265 THR A O 1
ATOM 2102 N N . SER A 1 266 ? 54.493 10.161 -21.345 1.00 72.19 266 SER A N 1
ATOM 2103 C CA . SER A 1 266 ? 55.591 9.264 -21.729 1.00 72.19 266 SER A CA 1
ATOM 2104 C C . SER A 1 266 ? 56.381 8.896 -20.477 1.00 72.19 266 SER A C 1
ATOM 2106 O O . SER A 1 266 ? 56.979 9.780 -19.862 1.00 72.19 266 SER A O 1
ATOM 2108 N N . GLN A 1 267 ? 56.349 7.626 -20.078 1.00 78.69 267 GLN A N 1
ATOM 2109 C CA . GLN A 1 267 ? 57.000 7.139 -18.860 1.00 78.69 267 GLN A CA 1
ATOM 2110 C C . GLN A 1 267 ? 57.492 5.699 -19.031 1.00 78.69 267 GLN A C 1
ATOM 2112 O O . GLN A 1 267 ? 56.956 4.926 -19.829 1.00 78.69 267 GLN A O 1
ATOM 2117 N N . THR A 1 268 ? 58.499 5.346 -18.238 1.00 82.00 268 THR A N 1
ATOM 2118 C CA . THR A 1 268 ? 59.024 3.985 -18.118 1.00 82.00 268 THR A CA 1
ATOM 2119 C C . THR A 1 268 ? 58.273 3.250 -17.007 1.00 82.00 268 THR A C 1
ATOM 2121 O O . THR A 1 268 ? 58.126 3.763 -15.899 1.00 82.00 268 THR A O 1
ATOM 2124 N N . MET A 1 269 ? 57.782 2.044 -17.295 1.00 83.94 269 MET A N 1
ATOM 2125 C CA . MET A 1 269 ? 57.063 1.194 -16.345 1.00 83.94 269 MET A CA 1
ATOM 2126 C C . MET A 1 269 ? 57.909 -0.010 -15.943 1.00 83.94 269 MET A C 1
ATOM 2128 O O . MET A 1 269 ? 58.467 -0.692 -16.798 1.00 83.94 269 MET A O 1
ATOM 2132 N N . ASN A 1 270 ? 57.926 -0.333 -14.651 1.00 88.38 270 ASN A N 1
ATOM 2133 C CA . ASN A 1 270 ? 58.533 -1.561 -14.146 1.00 88.38 270 ASN A CA 1
ATOM 2134 C C . ASN A 1 270 ? 57.514 -2.705 -14.168 1.00 88.38 270 ASN A C 1
ATOM 2136 O O . ASN A 1 270 ? 56.561 -2.709 -13.389 1.00 88.38 270 ASN A O 1
ATOM 2140 N N . ILE A 1 271 ? 57.715 -3.683 -15.055 1.00 86.75 271 ILE A N 1
ATOM 2141 C CA . ILE A 1 271 ? 56.806 -4.820 -15.246 1.00 86.75 271 ILE A CA 1
ATOM 2142 C C . ILE A 1 271 ? 57.537 -6.130 -14.949 1.00 86.75 271 ILE A C 1
ATOM 2144 O O . ILE A 1 271 ? 58.574 -6.441 -15.538 1.00 86.75 271 ILE A O 1
ATOM 2148 N N . ALA A 1 272 ? 56.981 -6.935 -14.043 1.00 89.88 272 ALA A N 1
ATOM 2149 C CA . ALA A 1 272 ? 57.483 -8.277 -13.767 1.00 89.88 272 ALA A CA 1
ATOM 2150 C C . ALA A 1 272 ? 57.105 -9.249 -14.897 1.00 89.88 272 ALA A C 1
ATOM 2152 O O . ALA A 1 272 ? 55.955 -9.313 -15.330 1.00 89.88 272 ALA A O 1
ATOM 2153 N N . CYS A 1 273 ? 58.074 -10.032 -15.370 1.00 88.12 273 CYS A N 1
ATOM 2154 C CA . CYS A 1 273 ? 57.841 -11.057 -16.380 1.00 88.12 273 CYS A CA 1
ATOM 2155 C C . CYS A 1 273 ? 57.011 -12.214 -15.812 1.00 88.12 273 CYS A C 1
ATOM 2157 O O . CYS A 1 273 ? 57.463 -12.860 -14.867 1.00 88.12 273 CYS A O 1
ATOM 2159 N N . PRO A 1 274 ? 55.868 -12.566 -16.429 1.00 85.88 274 PRO A N 1
ATOM 2160 C CA . PRO A 1 274 ? 55.056 -13.692 -15.972 1.00 85.88 274 PRO A CA 1
ATOM 2161 C C . PRO A 1 274 ? 55.778 -15.042 -16.066 1.00 85.88 274 PRO A C 1
ATOM 2163 O O . PRO A 1 274 ? 55.451 -15.968 -15.335 1.00 85.88 274 PRO A O 1
ATOM 2166 N N . ALA A 1 275 ? 56.747 -15.174 -16.980 1.00 85.31 275 ALA A N 1
ATOM 2167 C CA . ALA A 1 275 ? 57.435 -16.437 -17.234 1.00 85.31 275 ALA A CA 1
ATOM 2168 C C . ALA A 1 275 ? 58.655 -16.670 -16.330 1.00 85.31 275 ALA A C 1
ATOM 2170 O O . ALA A 1 275 ? 58.966 -17.819 -16.032 1.00 85.31 275 ALA A O 1
ATOM 2171 N N . CYS A 1 276 ? 59.371 -15.616 -15.926 1.00 88.75 276 CYS A N 1
ATOM 2172 C CA . CYS A 1 276 ? 60.621 -15.758 -15.167 1.00 88.75 276 CYS A CA 1
ATOM 2173 C C . CYS A 1 276 ? 60.745 -14.820 -13.957 1.00 88.75 276 CYS A C 1
ATOM 2175 O O . CYS A 1 276 ? 61.811 -14.753 -13.353 1.00 88.75 276 CYS A O 1
ATOM 2177 N N . GLY A 1 277 ? 59.710 -14.040 -13.634 1.00 86.75 277 GLY A N 1
ATOM 2178 C CA . GLY A 1 277 ? 59.660 -13.153 -12.464 1.00 86.75 277 GLY A CA 1
ATOM 2179 C C . GLY A 1 277 ? 60.565 -11.916 -12.516 1.00 86.75 277 GLY A C 1
ATOM 2180 O O . GLY A 1 277 ? 60.442 -11.038 -11.668 1.00 86.75 277 GLY A O 1
ATOM 2181 N N . LYS A 1 278 ? 61.458 -11.799 -13.509 1.00 89.19 278 LYS A N 1
ATOM 2182 C CA . LYS A 1 278 ? 62.382 -10.662 -13.642 1.00 89.19 278 LYS A CA 1
ATOM 2183 C C . LYS A 1 278 ? 61.617 -9.366 -13.929 1.00 89.19 278 LYS A C 1
ATOM 2185 O O . LYS A 1 278 ? 60.774 -9.343 -14.827 1.00 89.19 278 LYS A O 1
ATOM 2190 N N . ILE A 1 279 ? 61.951 -8.290 -13.219 1.00 91.44 279 ILE A N 1
ATOM 2191 C CA . ILE A 1 279 ? 61.418 -6.942 -13.467 1.00 91.44 279 ILE A CA 1
ATOM 2192 C C . ILE A 1 279 ? 62.119 -6.347 -14.694 1.00 91.44 279 ILE A C 1
ATOM 2194 O O . ILE A 1 279 ? 63.339 -6.442 -14.819 1.00 91.44 279 ILE A O 1
ATOM 2198 N N . ASN A 1 280 ? 61.340 -5.794 -15.622 1.00 89.06 280 ASN A N 1
ATOM 2199 C CA . ASN A 1 280 ? 61.827 -5.142 -16.833 1.00 89.06 280 ASN A CA 1
ATOM 2200 C C . ASN A 1 280 ? 61.274 -3.722 -16.898 1.00 89.06 280 ASN A C 1
ATOM 2202 O O . ASN A 1 280 ? 60.091 -3.508 -16.632 1.00 89.06 280 ASN A O 1
ATOM 2206 N N . GLU A 1 281 ? 62.133 -2.787 -17.283 1.00 89.44 281 GLU A N 1
ATOM 2207 C CA . GLU A 1 281 ? 61.747 -1.423 -17.620 1.00 89.44 281 GLU A CA 1
ATOM 2208 C C . GLU A 1 281 ? 61.190 -1.400 -19.045 1.00 89.44 281 GLU A C 1
ATOM 2210 O O . GLU A 1 281 ? 61.830 -1.870 -19.988 1.00 89.44 281 GLU A O 1
ATOM 2215 N N . VAL A 1 282 ? 59.960 -0.911 -19.186 1.00 88.19 282 VAL A N 1
ATOM 2216 C CA . VAL A 1 282 ? 59.224 -0.861 -20.448 1.00 88.19 282 VAL A CA 1
ATOM 2217 C C . VAL A 1 282 ? 58.796 0.572 -20.704 1.00 88.19 282 VAL A C 1
ATOM 2219 O O . VAL A 1 282 ? 57.980 1.122 -19.963 1.00 88.19 282 VAL A O 1
ATOM 2222 N N . ASP A 1 283 ? 59.321 1.167 -21.767 1.00 83.69 283 ASP A N 1
ATOM 2223 C CA . ASP A 1 283 ? 58.931 2.510 -22.179 1.00 83.69 283 ASP A CA 1
ATOM 2224 C C . ASP A 1 283 ? 57.562 2.494 -22.854 1.00 83.69 283 ASP A C 1
ATOM 2226 O O . ASP A 1 283 ? 57.315 1.739 -23.798 1.00 83.69 283 ASP A O 1
ATOM 2230 N N . TYR A 1 284 ? 56.675 3.373 -22.394 1.00 81.44 284 TYR A N 1
ATOM 2231 C CA . TYR A 1 284 ? 55.413 3.654 -23.058 1.00 81.44 284 TYR A CA 1
ATOM 2232 C C . TYR A 1 284 ? 55.385 5.108 -23.522 1.00 81.44 284 TYR A C 1
ATOM 2234 O O . TYR A 1 284 ? 55.572 6.037 -22.734 1.00 81.44 284 TYR A O 1
ATOM 2242 N N . LYS A 1 285 ? 55.138 5.294 -24.820 1.00 74.75 285 LYS A N 1
ATOM 2243 C CA . LYS A 1 285 ? 54.828 6.588 -25.427 1.00 74.75 285 LYS A CA 1
ATOM 2244 C C . LYS A 1 285 ? 53.380 6.513 -25.927 1.00 74.75 285 LYS A C 1
ATOM 2246 O O . LYS A 1 285 ? 53.116 5.616 -26.729 1.00 74.75 285 LYS A O 1
ATOM 2251 N N . PRO A 1 286 ? 52.469 7.354 -25.399 1.00 66.44 286 PRO A N 1
ATOM 2252 C CA . PRO A 1 286 ? 51.068 7.368 -25.808 1.00 66.44 286 PRO A CA 1
ATOM 2253 C C . PRO A 1 286 ? 50.866 7.629 -27.301 1.00 66.44 286 PRO A C 1
ATOM 2255 O O . PRO A 1 286 ? 51.721 8.321 -27.901 1.00 66.44 286 PRO A O 1
#

Mean predicted aligned error: 15.4 Å

pLDDT: mean 74.68, std 13.54, range [39.41, 92.25]

Nearest PDB structures (foldseek):
  3d2l-assembly1_A  TM=5.437E-01  e=1.623E+00  Exiguobacterium sibiricum 255-15
  5ft1-assembly3_K  TM=1.852E-01  e=2.477E-02  Phikzvirus 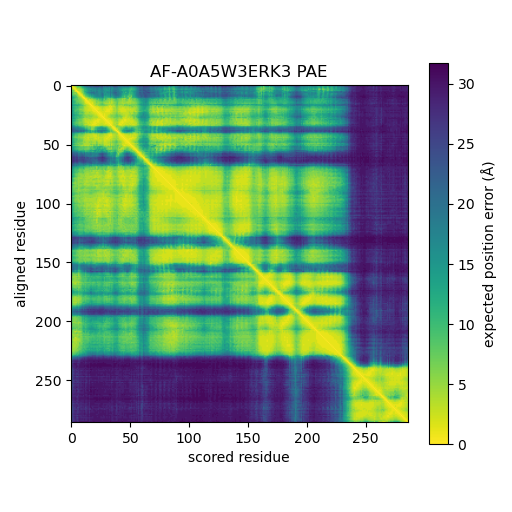phiKZ
  3bxo-assembly1_B  TM=3.910E-01  e=1.104E+00  Streptomyces venezuelae

Radius of gyration: 29.1 Å; Cα contacts (8 Å, |Δi|>4): 440; chains: 1; bounding box: 88×43×56 Å

Secondary structure (DSSP, 8-state):
---THHHH---B----TT-EEEEEETTTTEEEEES-SSS---EEEEETTEEEEEE---GGG--S-TTHHHHHHHHHHHHHHHHHHHHH---HHHHHHHHHHHHHHHHHHTTSTTT--HHHHHHHHHHHH-GGGTTSTTHHHHHHHHHHHHH-GGGTTS-EEEEETTEEEEEEE-TTSSEEEEEEEEEE--TTS--EEEEEEEEEETTS-HHHHHHHHHHHHHHHHHHHHHHS---------EEEEE-TTT--EEEEEPPGGGTTS-EEEEEE-TTT--EEEEEE--

Sequence (286 aa):
MYSITDFIKNADFLLPSDHEVLASDPLTDAAIVQLDRDKRRTYVVLVEGQSYGLSSYDLEQQERFLDENRKTSMYSAISRALCKVMATITDSKKRIAVLQGINALTTKIQQLEGFHCPRLEAAQKDAKGDEAMALFEGNTVFATAEACYLTYPTFNYTPISDTVDGIKVENVVQWGRANLKFVMSHEEENQDGLGQKIQRWFTARLDADWEAHVNAELRKFHAVVALLKEDTPAQKQSKAPVVGWTCSGCNRNHVATVPRTHRYTSQTMNIACPACGKINEVDYKP

Foldseek 3Di:
DFFCCVLQDFDQDDQDPQKDWQDFDPQFRWTWIQRDPPFWLWIFIDTPSTTQFIFIDGPVPDPPDPQVVNLLRHLRRLLSSLLSLLQHPLDPVSSLSNLVRSLVRLVSQCPDPSNNDVLLVVQLVVLQPDPVQPPDDRSSSLSSSVSSNVSNVVSCVQASWDAGPQKIKGWDDDGPDQKIKIKIKHWDQDPVRDIDIDMDIDIDGSNDPVRVVVVVVVVVVVVVVVVVVVVPPPPPPPQQDKDWDADPPPRDIDIDGDPPVPRPDFDWDFDQDPVPRDTDTGTDDD

Solvent-accessible surface area (backbone atoms only — not comparable to full-atom values): 16494 Å² total; per-residue (Å²): 133,87,64,66,64,78,75,62,57,67,49,80,55,82,76,60,94,67,49,43,81,80,39,67,25,88,91,41,47,21,34,36,33,37,56,39,89,85,74,36,61,27,26,35,28,31,43,71,64,24,49,42,11,72,24,76,51,76,61,91,83,56,91,74,58,83,62,66,53,54,45,50,30,43,53,45,7,50,34,42,22,55,49,40,43,59,74,60,43,61,53,64,68,62,34,46,48,46,47,42,22,52,49,52,33,53,57,54,43,43,72,38,90,89,40,66,50,70,65,46,52,50,34,40,51,57,38,70,64,52,81,83,50,73,82,52,98,51,41,56,44,52,34,32,48,42,23,55,40,62,60,52,57,90,70,55,79,67,38,64,60,47,69,61,94,70,33,37,40,32,42,46,77,43,80,100,50,75,37,35,35,38,39,39,34,37,71,48,79,40,99,85,76,65,53,54,74,52,75,49,77,51,76,36,48,46,79,53,74,37,64,63,50,51,41,52,51,47,55,53,49,51,53,52,54,51,49,55,61,67,69,45,68,76,78,74,71,75,71,65,60,69,48,78,48,66,37,92,82,75,74,46,79,47,76,44,74,56,54,82,93,55,57,89,44,75,47,74,41,83,44,64,35,92,88,75,63,48,74,37,83,43,79,44,73,113

Organism: NCBI:txid340190